Protein 3OBB (pdb70)

Organism: Pseudomonas aeruginosa (strain ATCC 15692 / DSM 22644 / CIP 104116 / JCM 14847 / LMG 12228 / 1C / PRS 101 / PAO1) (NCBI:txid208964)

Radius of gyration: 20.15 Å; Cα contacts (8 Å, |Δi|>4): 521; chains: 1; bounding box: 47×56×37 Å

InterPro domains:
  IPR002204 3-hydroxyisobutyrate dehydrogenase-related, conserved site [PS00895] (6-19)
  IPR006115 6-phosphogluconate dehydrogenase, NADP-binding [PF03446] (3-162)
  IPR008927 6-phosphogluconate dehydrogenase-like, C-terminal domain superfamily [SSF48179] (164-293)
  IPR011548 3-hydroxyisobutyrate dehydrogenase [TIGR01692] (6-292)
  IPR013328 6-phosphogluconate dehydrogenase, domain 2 [G3DSA:1.10.1040.10] (164-298)
  IPR015815 3-hydroxyisobutyrate dehydrogenase-related [PIRSF000103] (1-293)
  IPR029154 3-hydroxyisobutyrate dehydrogenase-like, NAD-binding domain [PF14833] (165-290)
  IPR036291 NAD(P)-binding domain superfamily [SSF51735] (1-162)

Structure (mmCIF, N/CA/C/O backbone):
data_3OBB
#
_entry.id   3OBB
#
_cell.length_a   92.611
_cell.length_b   92.611
_cell.length_c   124.860
_cell.angle_alpha   90.00
_cell.angle_beta   90.00
_cell.angle_gamma   120.00
#
_symmetry.space_group_name_H-M   'P 62 2 2'
#
loop_
_entity.id
_entity.type
_entity.pdbx_description
1 polymer 'Probable 3-hydroxyisobutyrate dehydrogenase'
2 non-polymer 'ACETATE ION'
3 non-polymer 1,2-ETHANEDIOL
4 non-polymer '4-(2-HYDROXYETHYL)-1-PIPERAZINE ETHANESULFONIC ACID'
5 water water
#
loop_
_atom_site.group_PDB
_atom_site.id
_atom_site.type_symbol
_atom_site.label_atom_id
_atom_site.label_alt_id
_atom_site.label_comp_id
_atom_site.label_asym_id
_atom_site.label_entity_id
_atom_site.label_seq_id
_atom_site.pdbx_PDB_ins_code
_atom_site.Cartn_x
_atom_site.Cartn_y
_atom_site.Cartn_z
_atom_site.occupancy
_atom_site.B_iso_or_equiv
_atom_site.auth_seq_id
_atom_site.auth_comp_id
_atom_site.auth_asym_id
_atom_site.auth_atom_id
_atom_site.pdbx_PDB_model_num
ATOM 9 N N . LYS A 1 4 ? -25.346 25.504 48.173 1.00 89.93 2 LYS A N 1
ATOM 10 C CA . LYS A 1 4 ? -24.440 24.456 47.717 1.00 87.55 2 LYS A CA 1
ATOM 11 C C . LYS A 1 4 ? -23.620 23.953 48.923 1.00 83.46 2 LYS A C 1
ATOM 12 O O . LYS A 1 4 ? -23.306 24.730 49.843 1.00 80.33 2 LYS A O 1
ATOM 18 N N . GLN A 1 5 ? -23.332 22.649 48.937 1.00 82.34 3 GLN A N 1
ATOM 19 C CA . GLN A 1 5 ? -22.427 22.067 49.921 1.00 77.89 3 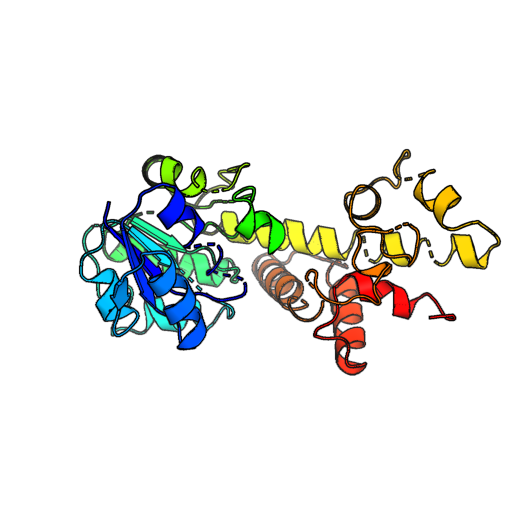GLN A CA 1
ATOM 20 C C . GLN A 1 5 ? -20.953 22.203 49.487 1.00 73.51 3 GLN A C 1
ATOM 21 O O . GLN A 1 5 ? -20.526 21.608 48.488 1.00 74.22 3 GLN A O 1
ATOM 27 N N . ILE A 1 6 ? -20.188 22.984 50.252 1.00 67.65 4 ILE A N 1
ATOM 28 C CA . ILE A 1 6 ? -18.755 23.177 50.009 1.00 62.76 4 ILE A CA 1
ATOM 29 C C . ILE A 1 6 ? -17.914 22.349 50.988 1.00 60.64 4 ILE A C 1
ATOM 30 O O . ILE A 1 6 ? -18.218 22.300 52.176 1.00 60.31 4 ILE A O 1
ATOM 35 N N . ALA A 1 7 ? -16.882 21.675 50.489 1.00 58.26 5 ALA A N 1
ATOM 36 C CA . ALA A 1 7 ? -15.856 21.135 51.365 1.00 55.91 5 ALA A CA 1
ATOM 37 C C . ALA A 1 7 ? -14.647 22.085 51.325 1.00 51.95 5 ALA A C 1
ATOM 38 O O . ALA A 1 7 ? -14.217 22.483 50.243 1.00 51.45 5 ALA A O 1
ATOM 40 N N . PHE A 1 8 ? -14.140 22.489 52.493 1.00 48.51 6 PHE A N 1
ATOM 41 C CA . PHE A 1 8 ? -12.992 23.402 52.570 1.00 45.65 6 PHE A CA 1
ATOM 42 C C . PHE A 1 8 ? -11.856 22.690 53.304 1.00 44.91 6 PHE A C 1
ATOM 43 O O . PHE A 1 8 ? -11.969 22.338 54.487 1.00 44.49 6 PHE A O 1
ATOM 51 N N . ILE A 1 9 ? -10.772 22.451 52.580 1.00 44.09 7 ILE A N 1
ATOM 52 C CA . ILE A 1 9 ? -9.622 21.767 53.143 1.00 44.94 7 ILE A CA 1
ATOM 53 C C . ILE A 1 9 ? -8.501 22.801 53.351 1.00 43.23 7 ILE A C 1
ATOM 54 O O . ILE A 1 9 ? -8.037 23.445 52.403 1.00 41.49 7 ILE A O 1
ATOM 59 N N . GLY A 1 10 ? -8.106 22.983 54.610 1.00 42.49 8 GLY A N 1
ATOM 60 C CA . GLY A 1 10 ? -7.023 23.898 54.940 1.00 39.71 8 GLY A CA 1
ATOM 61 C C . GLY A 1 10 ? -7.593 25.133 55.588 1.00 38.02 8 GLY A C 1
ATOM 62 O O . GLY A 1 10 ? -8.203 25.971 54.915 1.00 37.10 8 GLY A O 1
ATOM 63 N N . LEU A 1 11 ? -7.404 25.233 56.905 1.00 38.01 9 LEU A N 1
ATOM 64 C CA . LEU A 1 11 ? -7.883 26.353 57.694 1.00 35.65 9 LEU A CA 1
ATOM 65 C C . LEU A 1 11 ? -6.728 27.118 58.380 1.00 36.25 9 LEU A C 1
ATOM 66 O O . LEU A 1 11 ? -6.787 27.438 59.568 1.00 35.60 9 LEU A O 1
ATOM 71 N N . GLY A 1 12 ? -5.690 27.437 57.613 1.00 36.03 10 GLY A N 1
ATOM 72 C CA . GLY A 1 12 ? -4.579 28.164 58.167 1.00 36.46 10 GLY A CA 1
ATOM 73 C C . GLY A 1 12 ? -4.884 29.656 58.119 1.00 37.07 10 GLY A C 1
ATOM 74 O O . GLY A 1 12 ? -6.059 30.073 58.132 1.00 36.03 10 GLY A O 1
ATOM 75 N N . HIS A 1 13 ? -3.804 30.432 58.058 1.00 37.25 11 HIS A N 1
ATOM 76 C CA . HIS A 1 13 ? -3.816 31.891 58.073 1.00 39.37 11 HIS A CA 1
ATOM 77 C C . HIS A 1 13 ? -4.813 32.487 57.073 1.00 37.57 11 HIS A C 1
ATOM 78 O O . HIS A 1 13 ? -5.546 33.431 57.386 1.00 36.75 11 HIS A O 1
ATOM 93 N N . GLY A 1 15 ? -6.794 30.197 54.887 1.00 35.02 13 GLY A N 1
ATOM 94 C CA . GLY A 1 15 ? -7.924 29.284 54.784 1.00 35.21 13 GLY A CA 1
ATOM 95 C C . GLY A 1 15 ? -9.067 29.592 55.754 1.00 35.22 13 GLY A C 1
ATOM 96 O O . GLY A 1 15 ? -10.256 29.616 55.373 1.00 35.24 13 GLY A O 1
ATOM 97 N N . ALA A 1 16 ? -8.727 29.815 57.014 1.00 35.45 14 ALA A N 1
ATOM 98 C CA . ALA A 1 16 ? -9.768 30.092 58.013 1.00 36.39 14 ALA A CA 1
ATOM 99 C C . ALA A 1 16 ? -10.674 31.284 57.639 1.00 35.84 14 ALA A C 1
ATOM 100 O O . ALA A 1 16 ? -11.890 31.108 57.545 1.00 36.32 14 ALA A O 1
ATOM 102 N N . PRO A 1 17 ? -10.103 32.480 57.428 1.00 34.47 15 PRO A N 1
ATOM 103 C CA . PRO A 1 17 ? -11.011 33.589 57.106 1.00 35.45 15 PRO A CA 1
ATOM 104 C C . PRO A 1 17 ? -11.707 33.454 55.747 1.00 36.11 15 PRO A C 1
ATOM 105 O O . PRO A 1 17 ? -12.832 33.925 55.603 1.00 37.46 15 PRO A O 1
ATOM 117 N N . ALA A 1 19 ? -12.767 30.569 54.447 1.00 38.35 17 ALA A N 1
ATOM 118 C CA . ALA A 1 19 ? -13.869 29.634 54.680 1.00 39.24 17 ALA A CA 1
ATOM 119 C C . ALA A 1 19 ? -14.955 30.292 55.530 1.00 39.42 17 ALA A C 1
ATOM 120 O O . ALA A 1 19 ? -16.143 30.075 55.308 1.00 40.03 17 ALA A O 1
ATOM 122 N N . THR A 1 20 ? -14.537 31.138 56.473 1.00 38.39 18 THR A N 1
ATOM 123 C CA . THR A 1 20 ? -15.486 31.895 57.287 1.00 38.96 18 THR A CA 1
ATOM 124 C C . THR A 1 20 ? -16.301 32.834 56.429 1.00 40.51 18 THR A C 1
ATOM 125 O O . THR A 1 20 ? -17.504 32.954 56.640 1.00 41.42 18 THR A O 1
ATOM 129 N N . ASN A 1 21 ? -15.652 33.490 55.459 1.00 40.75 19 ASN A N 1
ATOM 130 C CA . ASN A 1 21 ? -16.390 34.337 54.526 1.00 42.81 19 ASN A CA 1
ATOM 131 C C . ASN A 1 21 ? -17.442 33.632 53.683 1.00 44.22 19 ASN A C 1
ATOM 132 O O . ASN A 1 21 ? -18.524 34.197 53.443 1.00 45.81 19 ASN A O 1
ATOM 137 N N . LEU A 1 22 ? -17.132 32.409 53.254 1.00 43.94 20 LEU A N 1
ATOM 138 C CA . LEU A 1 22 ? -18.135 31.553 52.596 1.00 45.47 20 LEU A CA 1
ATOM 139 C C . LEU A 1 22 ? -19.355 31.309 53.484 1.00 47.31 20 LEU A C 1
ATOM 140 O O . LEU A 1 22 ? -20.479 31.463 53.031 1.00 48.91 20 LEU A O 1
ATOM 145 N N . LEU A 1 23 ? -19.124 30.957 54.749 1.00 47.36 21 LEU A N 1
ATOM 146 C CA . LEU A 1 23 ? -20.192 30.859 55.757 1.00 48.78 21 LEU A CA 1
ATOM 147 C C . LEU A 1 23 ? -21.032 32.140 55.874 1.00 50.57 21 LEU A C 1
ATOM 148 O O . LEU A 1 23 ? -22.253 32.075 55.970 1.00 52.31 21 LEU A O 1
ATOM 153 N N . LYS A 1 24 ? -20.381 33.302 55.902 1.00 48.89 22 LYS A N 1
ATOM 154 C CA . LYS A 1 24 ? -21.109 34.552 56.066 1.00 50.94 22 LYS A CA 1
ATOM 155 C C . LYS A 1 24 ? -21.974 34.814 54.832 1.00 52.27 22 LYS A C 1
ATOM 156 O O . LYS A 1 24 ? -23.059 35.385 54.941 1.00 53.61 22 LYS A O 1
ATOM 162 N N . ALA A 1 25 ? -21.467 34.404 53.664 1.00 51.46 23 ALA A N 1
ATOM 163 C CA . ALA A 1 25 ? -22.210 34.411 52.394 1.00 53.17 23 ALA A CA 1
ATOM 164 C C . ALA A 1 25 ? -23.388 33.406 52.345 1.00 56.10 23 ALA A C 1
ATOM 165 O O . ALA A 1 25 ? -24.198 33.463 51.442 1.00 59.07 23 ALA A O 1
ATOM 167 N N . GLY A 1 26 ? -23.464 32.478 53.292 1.00 55.33 24 GLY A N 1
ATOM 168 C CA . GLY A 1 26 ? -24.608 31.584 53.381 1.00 58.34 24 GLY A CA 1
ATOM 169 C C . GLY A 1 26 ? -24.387 30.174 52.854 1.00 58.76 24 GLY A C 1
ATOM 170 O O . GLY A 1 26 ? -25.324 29.397 52.768 1.00 60.66 24 GLY A O 1
ATOM 171 N N . TYR A 1 27 ? -23.159 29.836 52.476 1.00 56.29 25 TYR A N 1
ATOM 172 C CA . TYR A 1 27 ? -22.877 28.455 52.089 1.00 56.90 25 TYR A CA 1
ATOM 173 C C . TYR A 1 27 ? -22.815 27.530 53.299 1.00 56.89 25 TYR A C 1
ATOM 174 O O . TYR A 1 27 ? -22.565 27.981 54.426 1.00 55.32 25 TYR A O 1
ATOM 183 N N . LEU A 1 28 ? -23.066 26.242 53.054 1.00 58.44 26 LEU A N 1
ATOM 184 C CA . LEU A 1 28 ? -22.853 25.187 54.046 1.00 58.09 26 LEU A CA 1
ATOM 185 C C . LEU A 1 28 ? -21.459 24.615 53.829 1.00 56.19 26 LEU A C 1
ATOM 186 O O . LEU A 1 28 ? -21.108 24.217 52.703 1.00 56.39 26 LEU A O 1
ATOM 191 N N . LEU A 1 29 ? -20.659 24.567 54.890 1.00 53.03 27 LEU A N 1
ATOM 192 C CA . LEU A 1 29 ? -19.308 24.051 54.736 1.00 51.08 27 LEU A CA 1
ATOM 193 C C . LEU A 1 29 ? -19.083 22.857 55.633 1.00 52.08 27 LEU A C 1
ATOM 194 O O . LEU A 1 29 ? -19.468 22.880 56.793 1.00 51.34 27 LEU A O 1
ATOM 199 N N . ASN A 1 30 ? -18.456 21.821 55.078 1.00 53.10 28 ASN A N 1
ATOM 200 C CA . ASN A 1 30 ? -17.746 20.821 55.872 1.00 53.90 28 ASN A CA 1
ATOM 201 C C . ASN A 1 30 ? -16.287 21.181 55.795 1.00 50.83 28 ASN A C 1
ATOM 202 O O . ASN A 1 30 ? -15.767 21.388 54.705 1.00 50.32 28 ASN A O 1
ATOM 207 N N . VAL A 1 31 ? -15.617 21.251 56.940 1.00 49.70 29 VAL A N 1
ATOM 208 C CA . VAL A 1 31 ? -14.227 21.718 56.972 1.00 46.45 29 VAL A CA 1
ATOM 209 C C . VAL A 1 31 ? -13.270 20.652 57.520 1.00 47.36 29 VAL A C 1
ATOM 210 O O . VAL A 1 31 ? -13.660 19.788 58.314 1.00 49.52 29 VAL A O 1
ATOM 214 N N . PHE A 1 32 ? -12.024 20.696 57.061 1.00 46.10 30 PHE A N 1
ATOM 215 C CA . PHE A 1 32 ? -10.982 19.886 57.655 1.00 46.55 30 PHE A CA 1
ATOM 216 C C . PHE A 1 32 ? -9.674 20.628 57.610 1.00 44.40 30 PHE A C 1
ATOM 217 O O . PHE A 1 32 ? -9.335 21.295 56.618 1.00 43.54 30 PHE A O 1
ATOM 225 N N . ASP A 1 33 ? -8.957 20.503 58.717 1.00 43.96 31 ASP A N 1
ATOM 226 C CA . ASP A 1 33 ? -7.596 20.963 58.863 1.00 42.10 31 ASP A CA 1
ATOM 227 C C . ASP A 1 33 ? -6.890 20.050 59.866 1.00 44.12 31 ASP A C 1
ATOM 228 O O . ASP A 1 33 ? -7.540 19.376 60.671 1.00 44.69 31 ASP A O 1
ATOM 233 N N . LEU A 1 34 ? -5.563 20.046 59.820 1.00 44.57 32 LEU A N 1
ATOM 234 C CA . LEU A 1 34 ? -4.741 19.254 60.745 1.00 47.93 32 LEU A CA 1
ATOM 235 C C . LEU A 1 34 ? -4.718 19.765 62.199 1.00 47.00 32 LEU A C 1
ATOM 236 O O . LEU A 1 34 ? -4.333 19.037 63.105 1.00 48.33 32 LEU A O 1
ATOM 241 N N . VAL A 1 35 ? -5.052 21.040 62.396 1.00 44.37 33 VAL A N 1
ATOM 242 C CA . VAL A 1 35 ? -5.040 21.653 63.733 1.00 43.55 33 VAL A CA 1
ATOM 243 C C . VAL A 1 35 ? -6.481 21.737 64.242 1.00 42.92 33 VAL A C 1
ATOM 244 O O . VAL A 1 35 ? -7.329 22.356 63.613 1.00 41.51 33 VAL A O 1
ATOM 248 N N . GLN A 1 36 ? -6.753 21.117 65.372 1.00 44.92 34 GLN A N 1
ATOM 249 C CA . GLN A 1 36 ? -8.130 21.009 65.887 1.00 46.34 34 GLN A CA 1
ATOM 250 C C . GLN A 1 36 ? -8.762 22.373 66.191 1.00 45.15 34 GLN A C 1
ATOM 251 O O . GLN A 1 36 ? -9.953 22.577 65.934 1.00 45.43 34 GLN A O 1
ATOM 257 N N . SER A 1 37 ? -7.957 23.286 66.739 1.00 43.82 35 SER A N 1
ATOM 258 C CA . SER A 1 37 ? -8.417 24.613 67.105 1.00 41.88 35 SER A CA 1
ATOM 259 C C . SER A 1 37 ? -8.820 25.414 65.845 1.00 40.99 35 SER A C 1
ATOM 260 O O . SER A 1 37 ? -9.822 26.142 65.873 1.00 39.83 35 SER A O 1
ATOM 263 N N . ALA A 1 38 ? -8.059 25.265 64.744 1.00 40.01 36 ALA A N 1
ATOM 264 C CA . ALA A 1 38 ? -8.465 25.866 63.455 1.00 38.40 36 ALA A CA 1
ATOM 265 C C . ALA A 1 38 ? -9.849 25.359 63.005 1.00 38.94 36 ALA A C 1
ATOM 266 O O . ALA A 1 38 ? -10.705 26.143 62.564 1.00 37.76 36 ALA A O 1
ATOM 268 N N . VAL A 1 39 ? -10.074 24.051 63.147 1.00 40.16 37 VAL A N 1
ATOM 269 C CA . VAL A 1 39 ? -11.365 23.457 62.855 1.00 40.74 37 VAL A CA 1
ATOM 270 C C . VAL A 1 39 ? -12.441 24.032 63.801 1.00 41.61 37 VAL A C 1
ATOM 271 O O . VAL A 1 39 ? -13.526 24.417 63.351 1.00 42.18 37 VAL A O 1
ATOM 275 N N . ASP A 1 40 ? -12.153 24.080 65.104 1.00 42.24 38 ASP A N 1
ATOM 276 C CA . ASP A 1 40 ? -13.144 24.543 66.097 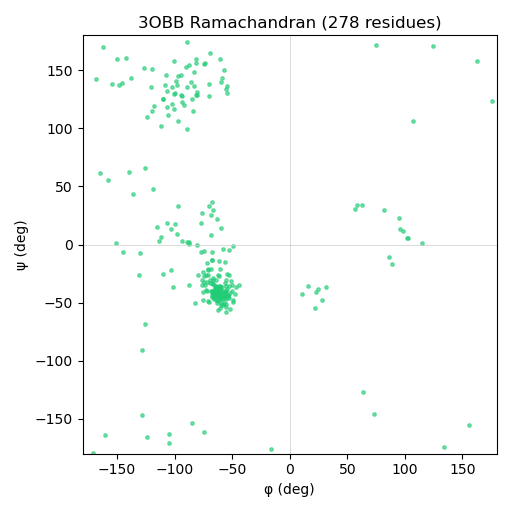1.00 42.93 38 ASP A CA 1
ATOM 277 C C . ASP A 1 40 ? -13.591 25.973 65.850 1.00 41.29 38 ASP A C 1
ATOM 278 O O . ASP A 1 40 ? -14.752 26.307 66.048 1.00 42.48 38 ASP A O 1
ATOM 283 N N . GLY A 1 41 ? -12.662 26.800 65.416 1.00 40.72 39 GLY A N 1
ATOM 284 C CA . GLY A 1 41 ? -12.953 28.187 65.012 1.00 40.84 39 GLY A CA 1
ATOM 285 C C . GLY A 1 41 ? -14.033 28.255 63.938 1.00 41.11 39 GLY A C 1
ATOM 286 O O . GLY A 1 41 ? -14.955 29.051 64.013 1.00 41.78 39 GLY A O 1
ATOM 287 N N . LEU A 1 42 ? -13.918 27.389 62.943 1.00 41.23 40 LEU A N 1
ATOM 288 C CA . LEU A 1 42 ? -14.887 27.333 61.866 1.00 40.83 40 LEU A CA 1
ATOM 289 C C . LEU A 1 42 ? -16.178 26.722 62.337 1.00 40.91 40 LEU A C 1
ATOM 290 O O . LEU A 1 42 ? -17.222 27.184 61.944 1.00 41.85 40 LEU A O 1
ATOM 295 N N . VAL A 1 43 ? -16.106 25.697 63.179 1.00 41.45 41 VAL A N 1
ATOM 296 C CA . VAL A 1 43 ? -17.311 25.080 63.750 1.00 42.62 41 VAL A CA 1
ATOM 297 C C . VAL A 1 43 ? -18.101 26.097 64.585 1.00 42.24 41 VAL A C 1
ATOM 298 O O . VAL A 1 43 ? -19.314 26.183 64.460 1.00 44.09 41 VAL A O 1
ATOM 302 N N . ALA A 1 44 ? -17.420 26.889 65.412 1.00 40.38 42 ALA A N 1
ATOM 303 C CA . ALA A 1 44 ? -18.098 27.959 66.164 1.00 40.01 42 ALA A CA 1
ATOM 304 C C . ALA A 1 44 ? -18.866 28.937 65.256 1.00 39.72 42 ALA A C 1
ATOM 305 O O . ALA A 1 44 ? -19.901 29.459 65.634 1.00 41.15 42 ALA A O 1
ATOM 307 N N . ALA A 1 45 ? -18.367 29.173 64.053 1.00 39.85 43 ALA A N 1
ATOM 308 C CA . ALA A 1 45 ? -19.006 30.116 63.120 1.00 40.46 43 ALA A CA 1
ATOM 309 C C . ALA A 1 45 ? -20.100 29.481 62.221 1.00 43.14 43 ALA A C 1
ATOM 310 O O . ALA A 1 45 ? -20.691 30.147 61.349 1.00 43.68 43 ALA A O 1
ATOM 312 N N . GLY A 1 46 ? -20.354 28.192 62.423 1.00 45.28 44 GLY A N 1
ATOM 313 C CA . GLY A 1 46 ? -21.438 27.515 61.716 1.00 48.47 44 GLY A CA 1
ATOM 314 C C . GLY A 1 46 ? -21.043 26.414 60.748 1.00 49.40 44 GLY A C 1
ATOM 315 O O . GLY A 1 46 ? -21.917 25.832 60.089 1.00 51.61 44 GLY A O 1
ATOM 316 N N . ALA A 1 47 ? -19.743 26.133 60.642 1.00 47.92 45 ALA A N 1
ATOM 317 C CA . ALA A 1 47 ? -19.286 25.003 59.824 1.00 49.33 45 ALA A CA 1
ATOM 318 C C . ALA A 1 47 ? -19.586 23.664 60.524 1.00 51.43 45 ALA A C 1
ATOM 319 O O . ALA A 1 47 ? -19.775 23.624 61.746 1.00 51.66 45 ALA A O 1
ATOM 321 N N . SER A 1 48 ? -19.687 22.592 59.742 1.00 53.53 46 SER A N 1
ATOM 322 C CA . SER A 1 48 ? -19.619 21.240 60.291 1.00 56.03 46 SER A CA 1
ATOM 323 C C . SER A 1 48 ? -18.189 20.739 60.121 1.00 54.58 46 SER A C 1
ATOM 324 O O . SER A 1 48 ? -17.513 21.084 59.134 1.00 54.18 46 SER A O 1
ATOM 327 N N . ALA A 1 49 ? -17.721 19.959 61.091 1.00 54.58 47 ALA A N 1
ATOM 328 C CA . ALA A 1 49 ? -16.379 19.413 61.057 1.00 53.63 47 ALA A CA 1
ATOM 329 C C . ALA A 1 49 ? -16.414 18.086 60.336 1.00 56.56 47 ALA A C 1
ATOM 330 O O . ALA A 1 49 ? -17.286 17.257 60.554 1.00 58.17 47 ALA A O 1
ATOM 332 N N . ALA A 1 50 ? -15.456 17.889 59.454 1.00 56.51 48 ALA A N 1
ATOM 333 C CA . ALA A 1 50 ? -15.347 16.604 58.782 1.00 59.78 48 ALA A CA 1
ATOM 334 C C . ALA A 1 50 ? -14.248 15.809 59.472 1.00 60.63 48 ALA A C 1
ATOM 335 O O . ALA A 1 50 ? -13.375 16.384 60.121 1.00 59.44 48 ALA A O 1
ATOM 337 N N . ARG A 1 51 ? -14.301 14.498 59.322 1.00 64.16 49 ARG A N 1
ATOM 338 C CA . ARG A 1 51 ? -13.315 13.562 59.849 1.00 66.10 49 ARG A CA 1
ATOM 339 C C . ARG A 1 51 ? -11.946 13.691 59.195 1.00 64.70 49 ARG A C 1
ATOM 340 O O . ARG A 1 51 ? -10.921 13.363 59.805 1.00 65.56 49 ARG A O 1
ATOM 348 N N . SER A 1 52 ? -11.947 14.095 57.929 1.00 62.83 50 SER A N 1
ATOM 349 C CA . SER A 1 52 ? -10.731 14.193 57.143 1.00 61.54 50 SER A CA 1
ATOM 350 C C . SER A 1 52 ? -11.035 14.881 55.823 1.00 59.92 50 SER A C 1
ATOM 351 O O . SER A 1 52 ? -12.182 15.261 55.557 1.00 59.07 50 SER A O 1
ATOM 354 N N . ALA A 1 53 ? -9.998 15.029 55.002 1.00 59.38 51 ALA A N 1
ATOM 355 C CA . ALA A 1 53 ? -10.141 15.576 53.658 1.00 59.13 51 ALA A CA 1
ATOM 356 C C . ALA A 1 53 ? -11.091 14.720 52.823 1.00 63.07 51 ALA A C 1
ATOM 357 O O . ALA A 1 53 ? -12.043 15.242 52.229 1.00 62.86 51 ALA A O 1
ATOM 359 N N . ARG A 1 54 ? -10.837 13.409 52.780 1.00 67.25 52 ARG A N 1
ATOM 360 C CA . ARG A 1 54 ? -11.713 12.512 52.044 1.00 71.78 52 ARG A CA 1
ATOM 361 C C . ARG A 1 54 ? -13.165 12.593 52.533 1.00 72.39 52 ARG A C 1
ATOM 362 O O . ARG A 1 54 ? -14.079 12.787 51.709 1.00 73.39 52 ARG A O 1
ATOM 370 N N . ASP A 1 55 ? -13.378 12.490 53.866 1.00 72.54 53 ASP A N 1
ATOM 371 C CA . ASP A 1 55 ? -14.737 12.557 54.427 1.00 73.17 53 ASP A CA 1
ATOM 372 C C . ASP A 1 55 ? -15.504 13.816 54.022 1.00 70.32 53 ASP A C 1
ATOM 373 O O . ASP A 1 55 ? -16.727 13.743 53.756 1.00 71.11 53 ASP A O 1
ATOM 378 N N . ALA A 1 56 ? -14.769 14.943 53.964 1.00 66.23 54 ALA A N 1
ATOM 379 C CA . ALA A 1 56 ? -15.316 16.284 53.718 1.00 63.67 54 ALA A CA 1
ATOM 380 C C . ALA A 1 56 ? -15.986 16.399 52.354 1.00 65.29 54 ALA A C 1
ATOM 381 O O . ALA A 1 56 ? -17.190 16.769 52.254 1.00 65.33 54 ALA A O 1
ATOM 383 N N . VAL A 1 57 ? -15.185 16.066 51.311 1.00 66.52 55 VAL A N 1
ATOM 384 C CA . VAL A 1 57 ? -15.649 16.079 49.919 1.00 69.23 55 VAL A CA 1
ATOM 385 C C . VAL A 1 57 ? -16.807 15.099 49.664 1.00 74.39 55 VAL A C 1
ATOM 386 O O . VAL A 1 57 ? -17.479 15.194 48.644 1.00 76.26 55 VAL A O 1
ATOM 390 N N . GLN A 1 58 ? -17.058 14.179 50.596 1.00 77.51 56 GLN A N 1
ATOM 391 C CA . GLN A 1 58 ? -18.086 13.155 50.389 1.00 83.14 56 GLN A CA 1
ATOM 392 C C . GLN A 1 58 ? -19.554 13.604 50.537 1.00 84.21 56 GLN A C 1
ATOM 393 O O . GLN A 1 58 ? -20.409 12.795 50.864 1.00 88.69 56 GLN A O 1
ATOM 399 N N . GLY A 1 59 ? -19.852 14.873 50.289 1.00 81.37 57 GLY A N 1
ATOM 400 C CA . GLY A 1 59 ? -21.235 15.295 50.023 1.00 83.08 57 GLY A CA 1
ATOM 401 C C . GLY A 1 59 ? -21.310 16.519 49.120 1.00 80.99 57 GLY A C 1
ATOM 402 O O . GLY A 1 59 ? -22.406 16.978 48.770 1.00 82.89 57 GLY A O 1
ATOM 403 N N . ALA A 1 60 ? -20.132 16.993 48.703 1.00 76.81 58 ALA A N 1
ATOM 404 C CA . ALA A 1 60 ? -19.911 18.354 48.200 1.00 73.45 58 ALA A CA 1
ATOM 405 C C . ALA A 1 60 ? -20.167 18.636 46.718 1.00 74.09 58 ALA A C 1
ATOM 406 O O . ALA A 1 60 ? -19.817 17.840 45.849 1.00 76.05 58 ALA A O 1
ATOM 408 N N . ASP A 1 61 ? -20.758 19.810 46.471 1.00 72.71 59 ASP A N 1
ATOM 409 C CA . ASP A 1 61 ? -20.869 20.407 45.141 1.00 72.75 59 ASP A CA 1
ATOM 410 C C . ASP A 1 61 ? -19.551 21.014 44.670 1.00 68.89 59 ASP A C 1
ATOM 411 O O . ASP A 1 61 ? -19.281 21.061 43.467 1.00 69.68 59 ASP A O 1
ATOM 416 N N . VAL A 1 62 ? -18.751 21.493 45.623 1.00 64.59 60 VAL A N 1
ATOM 417 C CA . VAL A 1 62 ? -17.437 22.123 45.352 1.00 60.46 60 VAL A CA 1
ATOM 418 C C . VAL A 1 62 ? -16.423 21.899 46.479 1.00 57.34 60 VAL A C 1
ATOM 419 O O . VAL A 1 62 ? -16.761 21.933 47.661 1.00 56.38 60 VAL A O 1
ATOM 423 N N . VAL A 1 63 ? -15.198 21.587 46.081 1.00 55.92 61 VAL A N 1
ATOM 424 C CA . VAL A 1 63 ? -14.080 21.429 46.996 1.00 53.75 61 VAL A CA 1
ATOM 425 C C . VAL A 1 63 ? -13.118 22.598 46.784 1.00 51.14 61 VAL A C 1
ATOM 426 O O . VAL A 1 63 ? -12.684 22.847 45.655 1.00 50.92 61 VAL A O 1
ATOM 430 N N . ILE A 1 64 ? -12.815 23.317 47.870 1.00 48.80 62 ILE A N 1
ATOM 431 C CA . ILE A 1 64 ? -11.844 24.402 47.862 1.00 46.64 62 ILE A CA 1
ATOM 432 C C . ILE A 1 64 ? -10.707 24.024 48.808 1.00 46.15 62 ILE A C 1
ATOM 433 O O . ILE A 1 64 ? -10.960 23.808 49.995 1.00 47.33 62 ILE A O 1
ATOM 438 N N . SER A 1 65 ? -9.478 23.909 48.301 1.00 44.85 63 SER A N 1
ATOM 439 C CA . SER A 1 65 ? -8.346 23.719 49.189 1.00 44.18 63 SER A CA 1
ATOM 440 C C . SER A 1 65 ? -7.521 25.009 49.339 1.00 43.14 63 SER A C 1
ATOM 441 O O . SER A 1 65 ? -7.558 25.899 48.470 1.00 42.06 63 SER A O 1
ATOM 452 N N . LEU A 1 67 ? -3.791 25.192 51.294 1.00 47.36 65 LEU A N 1
ATOM 453 C CA . LEU A 1 67 ? -2.788 24.565 52.164 1.00 50.44 65 LEU A CA 1
ATOM 454 C C . LEU A 1 67 ? -1.409 25.248 52.052 1.00 51.33 65 LEU A C 1
ATOM 455 O O . LEU A 1 67 ? -1.112 25.903 51.035 1.00 50.78 65 LEU A O 1
ATOM 460 N N . PRO A 1 68 ? -0.555 25.089 53.081 1.00 53.82 66 PRO A N 1
ATOM 461 C CA . PRO A 1 68 ? 0.734 25.786 53.061 1.00 55.17 66 PRO A CA 1
ATOM 462 C C . PRO A 1 68 ? 1.838 25.230 52.110 1.00 58.02 66 PRO A C 1
ATOM 463 O O . PRO A 1 68 ? 2.625 26.040 51.585 1.00 58.06 66 PRO A O 1
ATOM 467 N N . ALA A 1 69 ? 1.894 23.910 51.866 1.00 60.68 67 ALA A N 1
ATOM 468 C CA . ALA A 1 69 ? 2.997 23.354 51.057 1.00 63.55 67 ALA A CA 1
ATOM 469 C C . ALA A 1 69 ? 2.661 22.850 49.633 1.00 64.63 67 ALA A C 1
ATOM 470 O O . ALA A 1 69 ? 1.653 22.171 49.406 1.00 64.84 67 ALA A O 1
ATOM 472 N N . SER A 1 70 ? 3.547 23.189 48.691 1.00 65.91 68 SER A N 1
ATOM 473 C CA . SER A 1 70 ? 3.477 22.784 47.258 1.00 66.84 68 SER A CA 1
ATOM 474 C C . SER A 1 70 ? 3.455 21.234 47.039 1.00 70.01 68 SER A C 1
ATOM 475 O O . SER A 1 70 ? 2.703 20.722 46.188 1.00 70.40 68 SER A O 1
ATOM 478 N N . GLN A 1 71 ? 4.256 20.497 47.808 1.00 72.18 69 GLN A N 1
ATOM 479 C CA . GLN A 1 71 ? 4.239 19.029 47.697 1.00 75.85 69 GLN A CA 1
ATOM 480 C C . GLN A 1 71 ? 3.473 18.348 48.853 1.00 76.03 69 GLN A C 1
ATOM 481 O O . GLN A 1 71 ? 3.557 17.140 49.048 1.00 79.48 69 GLN A O 1
ATOM 487 N N . HIS A 1 72 ? 2.719 19.147 49.604 1.00 73.00 70 HIS A N 1
ATOM 488 C CA . HIS A 1 72 ? 1.608 18.649 50.414 1.00 72.39 70 HIS A CA 1
ATOM 489 C C . HIS A 1 72 ? 0.384 18.508 49.515 1.00 70.39 70 HIS A C 1
ATOM 490 O O . HIS A 1 72 ? -0.273 17.478 49.505 1.00 72.38 70 HIS A O 1
ATOM 497 N N . VAL A 1 73 ? 0.090 19.578 48.780 1.00 65.84 71 VAL A N 1
ATOM 498 C CA . VAL A 1 73 ? -1.105 19.707 47.945 1.00 63.62 71 VAL A CA 1
ATOM 499 C C . VAL A 1 73 ? -1.231 18.597 46.876 1.00 65.54 71 VAL A C 1
ATOM 500 O O . VAL A 1 73 ? -2.308 18.024 46.670 1.00 66.01 71 VAL A O 1
ATOM 504 N N . GLU A 1 74 ? -0.114 18.313 46.213 1.00 65.44 72 GLU A N 1
ATOM 505 C CA . GLU A 1 74 ? -0.083 17.434 45.066 1.00 67.11 72 GLU A CA 1
ATOM 506 C C . GLU A 1 74 ? -0.202 16.006 45.558 1.00 70.45 72 GLU A C 1
ATOM 507 O O . GLU A 1 74 ? -1.031 15.255 45.072 1.00 72.41 72 GLU A O 1
ATOM 513 N N . GLY A 1 75 ? 0.595 15.666 46.568 1.00 71.05 73 GLY A N 1
ATOM 514 C CA . GLY A 1 75 ? 0.482 14.392 47.276 1.00 74.16 73 GLY A CA 1
ATOM 515 C C . GLY A 1 75 ? -0.896 14.097 47.857 1.00 73.99 73 GLY A C 1
ATOM 516 O O . GLY A 1 75 ? -1.286 12.938 47.947 1.00 77.43 73 GLY A O 1
ATOM 517 N N . LEU A 1 76 ? -1.633 15.140 48.245 1.00 70.07 74 LEU A N 1
ATOM 518 C CA . LEU A 1 76 ? -2.998 14.985 48.746 1.00 69.65 74 LEU A CA 1
ATOM 519 C C . LEU A 1 76 ? -3.967 14.588 47.641 1.00 70.98 74 LEU A C 1
ATOM 520 O O . LEU A 1 76 ? -4.733 13.643 47.806 1.00 74.24 74 LEU A O 1
ATOM 525 N N . TYR A 1 77 ? -3.930 15.312 46.524 1.00 68.52 75 TYR A N 1
ATOM 526 C CA . TYR A 1 77 ? -4.882 15.124 45.428 1.00 69.30 75 TYR A CA 1
ATOM 527 C C . TYR A 1 77 ? -4.586 13.952 44.498 1.00 73.52 75 TYR A C 1
ATOM 528 O O . TYR A 1 77 ? -5.499 13.440 43.874 1.00 75.58 75 TYR A O 1
ATOM 537 N N . LEU A 1 78 ? -3.316 13.560 44.399 1.00 75.59 76 LEU A N 1
ATOM 538 C CA . LEU A 1 78 ? -2.828 12.720 43.304 1.00 80.30 76 LEU A CA 1
ATOM 539 C C . LEU A 1 78 ? -2.445 11.278 43.659 1.00 86.08 76 LEU A C 1
ATOM 540 O O . LEU A 1 78 ? -2.490 10.389 42.795 1.00 89.79 76 LEU A O 1
ATOM 545 N N . ASP A 1 79 ? -2.086 11.047 44.918 1.00 87.42 77 ASP A N 1
ATOM 546 C CA . ASP A 1 79 ? -1.352 9.836 45.314 1.00 92.86 77 ASP A CA 1
ATOM 547 C C . ASP A 1 79 ? -1.957 8.455 45.033 1.00 98.93 77 ASP A C 1
ATOM 548 O O . ASP A 1 79 ? -1.286 7.452 45.303 1.00 103.12 77 ASP A O 1
ATOM 553 N N . ASP A 1 80 ? -3.186 8.389 44.502 1.00 100.37 78 ASP A N 1
ATOM 554 C CA . ASP A 1 80 ? -3.804 7.109 44.027 1.00 106.83 78 ASP A CA 1
ATOM 555 C C . ASP A 1 80 ? -4.711 6.418 45.061 1.00 109.30 78 ASP A C 1
ATOM 556 O O . ASP A 1 80 ? -4.946 5.213 44.993 1.00 114.68 78 ASP A O 1
ATOM 561 N N . ASP A 1 81 ? -5.216 7.215 46.001 1.00 106.00 79 ASP A N 1
ATOM 562 C CA . ASP A 1 81 ? -5.985 6.773 47.160 1.00 107.41 79 ASP A CA 1
ATOM 563 C C . ASP A 1 81 ? -6.665 8.034 47.734 1.00 102.39 79 ASP A C 1
ATOM 564 O O . ASP A 1 81 ? -6.416 8.452 48.877 1.00 100.38 79 ASP A O 1
ATOM 569 N N . GLY A 1 82 ? -7.523 8.644 46.913 1.00 100.87 80 GLY A N 1
ATOM 570 C CA . GLY A 1 82 ? -8.007 10.003 47.143 1.00 94.79 80 GLY A CA 1
ATOM 571 C C . GLY A 1 82 ? -6.839 10.880 46.770 1.00 90.85 80 GLY A C 1
ATOM 572 O O . GLY A 1 82 ? -5.756 10.352 46.524 1.00 92.21 80 GLY A O 1
ATOM 573 N N . LEU A 1 83 ? -7.015 12.203 46.717 1.00 86.00 81 LEU A N 1
ATOM 574 C CA . LEU A 1 83 ? -8.275 12.901 46.972 1.00 83.99 81 LEU A CA 1
ATOM 575 C C . LEU A 1 83 ? -9.096 13.008 45.694 1.00 84.93 81 LEU A C 1
ATOM 576 O O . LEU A 1 83 ? -10.325 12.966 45.738 1.00 86.10 81 LEU A O 1
ATOM 581 N N . LEU A 1 84 ? -8.418 13.174 44.559 1.00 84.53 82 LEU A N 1
ATOM 582 C CA . LEU A 1 84 ? -9.104 13.183 43.270 1.00 86.19 82 LEU A CA 1
ATOM 583 C C . LEU A 1 84 ? -9.832 11.863 42.999 1.00 91.72 82 LEU A C 1
ATOM 584 O O . LEU A 1 84 ? -10.897 11.880 42.412 1.00 92.98 82 LEU A O 1
ATOM 589 N N . ALA A 1 85 ? -9.275 10.731 43.430 1.00 95.35 83 ALA A N 1
ATOM 590 C CA . ALA A 1 85 ? -9.996 9.450 43.307 1.00 102.00 83 ALA A CA 1
ATOM 591 C C . ALA A 1 85 ? -11.436 9.533 43.862 1.00 103.39 83 ALA A C 1
ATOM 592 O O . ALA A 1 85 ? -12.338 8.911 43.306 1.00 107.31 83 ALA A O 1
ATOM 594 N N . HIS A 1 86 ? -11.636 10.317 44.935 1.00 100.87 84 HIS A N 1
ATOM 595 C CA . HIS A 1 86 ? -12.981 10.662 45.448 1.00 101.70 84 HIS A CA 1
ATOM 596 C C . HIS A 1 86 ? -13.473 12.006 44.873 1.00 98.68 84 HIS A C 1
ATOM 597 O O . HIS A 1 86 ? -12.759 13.012 44.896 1.00 94.98 84 HIS A O 1
ATOM 604 N N . ILE A 1 87 ? -14.690 11.993 44.330 1.00 101.91 85 ILE A N 1
ATOM 605 C CA . ILE A 1 87 ? -15.099 12.921 43.257 1.00 101.66 85 ILE A CA 1
ATOM 606 C C . ILE A 1 87 ? -16.600 13.080 43.105 1.00 103.98 85 ILE A C 1
ATOM 607 O O . ILE A 1 87 ? -17.354 12.717 43.998 1.00 106.04 85 ILE A O 1
ATOM 612 N N . ALA A 1 88 ? -17.034 13.622 41.969 1.00 104.59 86 ALA A N 1
ATOM 613 C CA . ALA A 1 88 ? -18.429 13.460 41.554 1.00 108.92 86 ALA A CA 1
ATOM 614 C C . ALA A 1 88 ? -18.547 12.937 40.117 1.00 112.97 86 ALA A C 1
ATOM 615 O O . ALA A 1 88 ? -18.575 11.713 39.923 1.00 118.20 86 ALA A O 1
ATOM 617 N N . PRO A 1 89 ? -18.622 13.824 39.100 1.00 111.65 87 PRO A N 1
ATOM 618 C CA . PRO A 1 89 ? -18.732 15.274 39.040 1.00 107.35 87 PRO A CA 1
ATOM 619 C C . PRO A 1 89 ? -20.184 15.741 38.913 1.00 109.21 87 PRO A C 1
ATOM 620 O O . PRO A 1 89 ? -20.427 16.933 38.701 1.00 106.64 87 PRO A O 1
ATOM 624 N N . THR A 1 91 ? -18.647 17.677 40.547 1.00 78.41 89 THR A N 1
ATOM 625 C CA . THR A 1 91 ? -18.152 18.644 41.521 1.00 74.95 89 THR A CA 1
ATOM 626 C C . THR A 1 91 ? -17.027 19.530 40.972 1.00 70.69 89 THR A C 1
ATOM 627 O O . THR A 1 91 ? -16.137 19.067 40.249 1.00 71.45 89 THR A O 1
ATOM 631 N N . LEU A 1 92 ? -17.127 20.812 41.310 1.00 67.22 90 LEU A N 1
ATOM 632 C CA . LEU A 1 92 ? -16.145 21.871 41.006 1.00 62.77 90 LEU A CA 1
ATOM 633 C C . LEU A 1 92 ? -14.999 21.860 42.012 1.00 60.13 90 LEU A C 1
ATOM 634 O O . LEU A 1 92 ? -15.246 21.887 43.220 1.00 58.89 90 LEU A O 1
ATOM 639 N N . VAL A 1 93 ? -13.755 21.844 41.532 1.00 58.52 91 VAL A N 1
ATOM 640 C CA . VAL A 1 93 ? -12.605 21.937 42.429 1.00 56.08 91 VAL A CA 1
ATOM 641 C C . VAL A 1 93 ? -11.902 23.285 42.257 1.00 52.64 91 VAL A C 1
ATOM 642 O O . VAL A 1 93 ? -11.555 23.662 41.147 1.00 51.69 91 VAL A O 1
ATOM 646 N N . LEU A 1 94 ? -11.738 24.011 43.368 1.00 51.17 92 LEU A N 1
ATOM 647 C CA . LEU A 1 94 ? -10.968 25.263 43.415 1.00 48.73 92 LEU A CA 1
ATOM 648 C C . LEU A 1 94 ? -9.702 25.061 44.251 1.00 46.97 92 LEU A C 1
ATOM 649 O O . LEU A 1 94 ? -9.774 25.025 45.472 1.00 47.29 92 LEU A O 1
ATOM 654 N N . GLU A 1 95 ? -8.555 24.891 43.599 1.00 45.84 93 GLU A N 1
ATOM 655 C CA . GLU A 1 95 ? -7.291 24.729 44.298 1.00 44.64 93 GLU A CA 1
ATOM 656 C C . GLU A 1 95 ? -6.535 26.104 44.382 1.00 42.79 93 GLU A C 1
ATOM 657 O O . GLU A 1 95 ? -5.967 26.597 43.368 1.00 41.16 93 GLU A O 1
ATOM 663 N N . CYS A 1 96 ? -6.538 26.675 45.596 1.00 41.02 94 CYS A N 1
ATOM 664 C CA . CYS A 1 96 ? -6.204 28.089 45.854 1.00 39.96 94 CYS A CA 1
ATOM 665 C C . CYS A 1 96 ? -4.914 28.274 46.614 1.00 39.65 94 CYS A C 1
ATOM 666 O O . CYS A 1 96 ? -4.575 29.392 46.987 1.00 37.94 94 CYS A O 1
ATOM 669 N N . SER A 1 97 ? -4.198 27.177 46.831 1.00 41.19 95 SER A N 1
ATOM 670 C CA . SER A 1 97 ? -2.861 27.254 47.381 1.00 41.31 95 SER A CA 1
ATOM 671 C C . SER A 1 97 ? -1.950 27.873 46.349 1.00 41.01 95 SER A C 1
ATOM 672 O O . SER A 1 97 ? -2.277 27.935 45.160 1.00 41.56 95 SER A O 1
ATOM 675 N N . THR A 1 98 ? -0.785 28.296 46.801 1.00 41.32 96 THR A N 1
ATOM 676 C CA . THR A 1 98 ? 0.250 28.709 45.884 1.00 41.28 96 THR A CA 1
ATOM 677 C C . THR A 1 98 ? 1.241 27.576 45.751 1.00 42.65 96 THR A C 1
ATOM 678 O O . THR A 1 98 ? 1.906 27.191 46.734 1.00 43.47 96 THR A O 1
ATOM 682 N N . ILE A 1 99 ? 1.323 27.052 44.528 1.00 41.87 97 ILE A N 1
ATOM 683 C CA . ILE A 1 99 ? 2.154 25.905 44.230 1.00 43.38 97 ILE A CA 1
ATOM 684 C C . ILE A 1 99 ? 2.770 26.123 42.860 1.00 42.89 97 ILE A C 1
ATOM 685 O O . ILE A 1 99 ? 2.287 26.949 42.094 1.00 42.59 97 ILE A O 1
ATOM 690 N N . ALA A 1 100 ? 3.843 25.408 42.560 1.00 43.88 98 ALA A N 1
ATOM 691 C CA . ALA A 1 100 ? 4.493 25.526 41.264 1.00 44.22 98 ALA A CA 1
ATOM 692 C C . ALA A 1 100 ? 3.488 25.261 40.127 1.00 44.25 98 ALA A C 1
ATOM 693 O O . ALA A 1 100 ? 2.665 24.346 40.222 1.00 45.73 98 ALA A O 1
ATOM 695 N N . PRO A 1 101 ? 3.496 26.117 39.090 1.00 42.94 99 PRO A N 1
ATOM 696 C CA . PRO A 1 101 ? 2.668 25.915 37.917 1.00 43.12 99 PRO A CA 1
ATOM 697 C C . PRO A 1 101 ? 2.719 24.498 37.349 1.00 45.80 99 PRO A C 1
ATOM 698 O O . PRO A 1 101 ? 1.677 23.977 36.970 1.00 46.60 99 PRO A O 1
ATOM 702 N N . THR A 1 102 ? 3.913 23.904 37.268 1.00 47.87 100 THR A N 1
ATOM 703 C CA . THR A 1 102 ? 4.073 22.542 36.758 1.00 51.14 100 THR A CA 1
ATOM 704 C C . THR A 1 102 ? 3.174 21.638 37.591 1.00 52.01 100 THR A C 1
ATOM 705 O O . THR A 1 102 ? 2.326 20.928 37.053 1.00 54.12 100 THR A O 1
ATOM 709 N N . SER A 1 103 ? 3.346 21.699 38.903 1.00 51.14 101 SER A N 1
ATOM 710 C CA . SER A 1 103 ? 2.515 20.935 39.827 1.00 51.56 101 SER A CA 1
ATOM 711 C C . SER A 1 103 ? 1.001 21.176 39.660 1.00 50.52 101 SER A C 1
ATOM 712 O O . SER A 1 103 ? 0.226 20.220 39.712 1.00 52.76 101 SER A O 1
ATOM 715 N N . ALA A 1 104 ? 0.585 22.421 39.430 1.00 47.27 102 ALA A N 1
ATOM 716 C CA . ALA A 1 104 ? -0.827 22.729 39.137 1.00 46.42 102 ALA A CA 1
ATOM 717 C C . ALA A 1 104 ? -1.349 22.108 37.839 1.00 48.85 102 ALA A C 1
ATOM 718 O O . ALA A 1 104 ? -2.517 21.725 37.762 1.00 50.17 102 ALA A O 1
ATOM 720 N N . ARG A 1 105 ? -0.515 22.066 36.806 1.00 49.19 103 ARG A N 1
ATOM 721 C CA . ARG A 1 105 ? -0.908 21.435 35.539 1.00 52.24 103 ARG A CA 1
ATOM 722 C C . ARG A 1 105 ? -1.087 19.932 35.714 1.00 54.98 103 ARG A C 1
ATOM 723 O O . ARG A 1 105 ? -2.025 19.333 35.173 1.00 57.71 103 ARG A O 1
ATOM 731 N N . LYS A 1 106 ? -0.153 19.335 36.446 1.00 55.12 104 LYS A N 1
ATOM 732 C CA . LYS A 1 106 ? -0.180 17.922 36.790 1.00 58.04 104 LYS A CA 1
ATOM 733 C C . LYS A 1 106 ? -1.494 17.559 37.495 1.00 57.99 104 LYS A C 1
ATOM 734 O O . LYS A 1 106 ? -2.181 16.610 37.086 1.00 60.63 104 LYS A O 1
ATOM 740 N N . ILE A 1 107 ? -1.853 18.314 38.535 1.00 53.90 105 ILE A N 1
ATOM 741 C CA . ILE A 1 107 ? -3.150 18.132 39.184 1.00 54.00 105 ILE A CA 1
ATOM 742 C C . ILE A 1 107 ? -4.290 18.404 38.197 1.00 54.51 105 ILE A C 1
ATOM 743 O O . ILE A 1 107 ? -5.240 17.634 38.156 1.00 56.60 105 ILE A O 1
ATOM 748 N N . HIS A 1 108 ? -4.203 19.485 37.411 1.00 52.48 106 HIS A N 1
ATOM 749 C CA . HIS A 1 108 ? -5.263 19.807 36.430 1.00 53.58 106 HIS A CA 1
ATOM 750 C C . HIS A 1 108 ? -5.585 18.636 35.489 1.00 57.96 106 HIS A C 1
ATOM 751 O O . HIS A 1 108 ? -6.756 18.318 35.250 1.00 59.93 106 HIS A O 1
ATOM 758 N N . ALA A 1 109 ? -4.532 18.013 34.959 1.00 59.94 107 ALA A N 1
ATOM 759 C CA . ALA A 1 109 ? -4.652 16.927 33.994 1.00 64.27 107 ALA A CA 1
ATOM 760 C C . ALA A 1 109 ? -5.261 15.694 34.626 1.00 68.45 107 ALA A C 1
ATOM 761 O O . ALA A 1 109 ? -6.090 15.003 34.002 1.00 72.33 107 ALA A O 1
ATOM 763 N N . ALA A 1 110 ? -4.842 15.391 35.852 1.00 68.30 108 ALA A N 1
ATOM 764 C CA . ALA A 1 110 ? -5.416 14.249 36.545 1.00 72.17 108 ALA A CA 1
ATOM 765 C C . ALA A 1 110 ? -6.904 14.514 36.795 1.00 72.85 108 ALA A C 1
ATOM 766 O O . ALA A 1 110 ? -7.725 13.638 36.554 1.00 75.84 108 ALA A O 1
ATOM 768 N N . ALA A 1 111 ? -7.249 15.736 37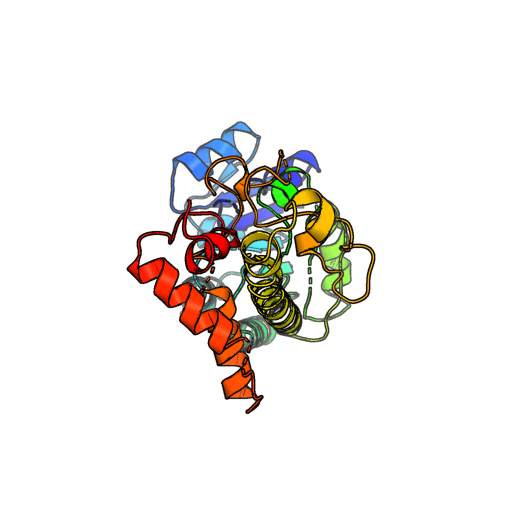.213 1.00 69.70 109 ALA A N 1
ATOM 769 C CA . ALA A 1 111 ? -8.655 16.124 37.370 1.00 71.21 109 ALA A CA 1
ATOM 770 C C . ALA A 1 111 ? -9.474 15.944 36.087 1.00 75.39 109 ALA A C 1
ATOM 771 O O . ALA A 1 111 ? -10.588 15.419 36.143 1.00 78.84 109 ALA A O 1
ATOM 773 N N . ARG A 1 112 ? -8.931 16.370 34.943 1.00 75.94 110 ARG A N 1
ATOM 774 C CA . ARG A 1 112 ? -9.606 16.179 33.653 1.00 80.14 110 ARG A CA 1
ATOM 775 C C . ARG A 1 112 ? -9.754 14.717 33.285 1.00 85.96 110 ARG A C 1
ATOM 776 O O . ARG A 1 112 ? -10.836 14.291 32.873 1.00 89.84 110 ARG A O 1
ATOM 784 N N . GLU A 1 113 ? -8.658 13.965 33.423 1.00 87.60 111 GLU A N 1
ATOM 785 C CA . GLU A 1 113 ? -8.601 12.523 33.118 1.00 93.44 111 GLU A CA 1
ATOM 786 C C . GLU A 1 113 ? -9.714 11.738 33.833 1.00 96.71 111 GLU A C 1
ATOM 787 O O . GLU A 1 113 ? -9.899 10.542 33.589 1.00 102.15 111 GLU A O 1
ATOM 793 N N . ARG A 1 114 ? -10.476 12.444 34.667 1.00 93.74 112 ARG A N 1
ATOM 794 C CA . ARG A 1 114 ? -11.433 11.863 35.594 1.00 96.08 112 ARG A CA 1
ATOM 795 C C . ARG A 1 114 ? -12.849 12.525 35.510 1.00 95.52 112 ARG A C 1
ATOM 796 O O . ARG A 1 114 ? -13.888 12.236 36.211 1.00 97.37 112 ARG A O 1
ATOM 804 N N . GLY A 1 115 ? -12.907 13.635 34.701 1.00 92.47 113 GLY A N 1
ATOM 805 C CA . GLY A 1 115 ? -14.179 14.338 34.470 1.00 92.26 113 GLY A CA 1
ATOM 806 C C . GLY A 1 115 ? -14.484 15.556 35.347 1.00 87.48 113 GLY A C 1
ATOM 807 O O . GLY A 1 115 ? -15.617 16.047 35.364 1.00 88.33 113 GLY A O 1
ATOM 808 N N . LEU A 1 116 ? -13.494 16.070 36.068 1.00 82.83 114 LEU A N 1
ATOM 809 C CA . LEU A 1 116 ? -13.766 17.179 36.994 1.00 78.56 114 LEU A CA 1
ATOM 810 C C . LEU A 1 116 ? -13.418 18.549 36.438 1.00 74.55 114 LEU A C 1
ATOM 811 O O . LEU A 1 116 ? -12.413 18.706 35.765 1.00 73.73 114 LEU A O 1
ATOM 816 N N . ALA A 1 117 ? -14.266 19.534 36.724 1.00 73.04 115 ALA A N 1
ATOM 817 C CA . ALA A 1 117 ? -13.947 20.938 36.477 1.00 69.34 115 ALA A CA 1
ATOM 818 C C . ALA A 1 117 ? -13.083 21.493 37.610 1.00 65.91 115 ALA A C 1
ATOM 819 O O . ALA A 1 117 ? -13.558 21.633 38.746 1.00 65.25 115 ALA A O 1
ATOM 829 N N . LEU A 1 119 ? -10.108 24.583 38.788 1.00 51.93 117 LEU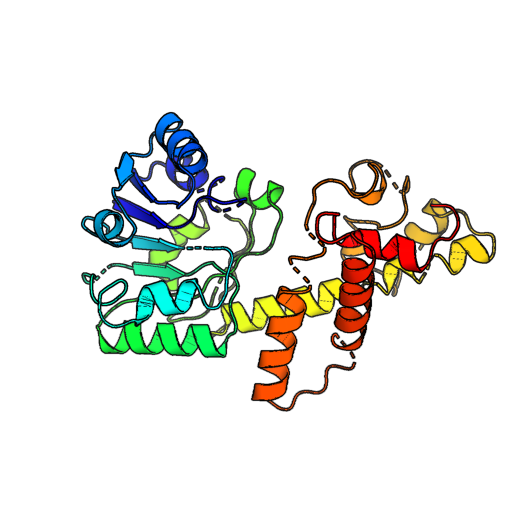 A N 1
ATOM 830 C CA . LEU A 1 119 ? -9.400 25.842 38.595 1.00 47.94 117 LEU A CA 1
ATOM 831 C C . LEU A 1 119 ? -8.217 25.908 39.557 1.00 45.72 117 LEU A C 1
ATOM 832 O O . LEU A 1 119 ? -8.309 25.441 40.704 1.00 45.18 117 LEU A O 1
ATOM 837 N N . ASP A 1 120 ? -7.106 26.472 39.099 1.00 43.87 118 ASP A N 1
ATOM 838 C CA . ASP A 1 120 ? -6.089 26.969 40.030 1.00 41.06 118 ASP A CA 1
ATOM 839 C C . ASP A 1 120 ? -6.399 28.450 40.260 1.00 39.29 118 ASP A C 1
ATOM 840 O O . ASP A 1 120 ? -6.495 29.233 39.320 1.00 39.53 118 ASP A O 1
ATOM 845 N N . ALA A 1 121 ? -6.609 28.820 41.508 1.00 37.73 119 ALA A N 1
ATOM 846 C CA . ALA A 1 121 ? -7.018 30.162 41.819 1.00 36.89 119 ALA A CA 1
ATOM 847 C C . ALA A 1 121 ? -6.305 30.670 43.084 1.00 36.10 119 ALA A C 1
ATOM 848 O O . ALA A 1 121 ? -6.962 30.956 44.117 1.00 35.82 119 ALA A O 1
ATOM 850 N N . PRO A 1 122 ? -4.965 30.760 43.012 1.00 34.74 120 PRO A N 1
ATOM 851 C CA . PRO A 1 122 ? -4.141 31.303 44.078 1.00 34.70 120 PRO A CA 1
ATOM 852 C C . PRO A 1 122 ? -4.529 32.722 44.322 1.00 34.90 120 PRO A C 1
ATOM 853 O O . PRO A 1 122 ? -5.084 33.420 43.443 1.00 34.70 120 PRO A O 1
ATOM 857 N N . VAL A 1 123 ? -4.166 33.173 45.497 1.00 35.43 121 VAL A N 1
ATOM 858 C CA . VAL A 1 123 ? -4.790 34.331 46.025 1.00 36.99 121 VAL A CA 1
ATOM 859 C C . VAL A 1 123 ? -3.715 35.341 46.419 1.00 37.28 121 VAL A C 1
ATOM 860 O O . VAL A 1 123 ? -2.557 34.971 46.712 1.00 37.21 121 VAL A O 1
ATOM 864 N N . SER A 1 124 ? -4.081 36.621 46.371 1.00 37.82 122 SER A N 1
ATOM 865 C CA . SER A 1 124 ? -3.157 37.702 46.687 1.00 39.16 122 SER A CA 1
ATOM 866 C C . SER A 1 124 ? -3.926 38.728 47.541 1.00 40.15 122 SER A C 1
ATOM 867 O O . SER A 1 124 ? -5.109 38.975 47.318 1.00 40.97 122 SER A O 1
ATOM 870 N N . GLY A 1 125 ? -3.254 39.323 48.514 1.00 41.09 123 GLY A N 1
ATOM 871 C CA . GLY A 1 125 ? -3.911 40.095 49.532 1.00 42.61 123 GLY A CA 1
ATOM 872 C C . GLY A 1 125 ? -3.524 39.550 50.902 1.00 44.03 123 GLY A C 1
ATOM 873 O O . GLY A 1 125 ? -2.882 38.489 51.053 1.00 44.55 123 GLY A O 1
ATOM 874 N N . GLY A 1 126 ? -3.898 40.260 51.932 1.00 44.61 124 GLY A N 1
ATOM 875 C CA . GLY A 1 126 ? -3.430 39.809 53.206 1.00 46.24 124 GLY A CA 1
ATOM 876 C C . GLY A 1 126 ? -4.323 38.819 53.904 1.00 45.02 124 GLY A C 1
ATOM 877 O O . GLY A 1 126 ? -5.433 38.541 53.477 1.00 44.46 124 GLY A O 1
ATOM 878 N N . THR A 1 127 ? -3.811 38.326 55.023 1.00 45.81 125 THR A N 1
ATOM 879 C CA . THR A 1 127 ? -4.624 37.774 56.081 1.00 45.36 125 THR A CA 1
ATOM 880 C C . THR A 1 127 ? -5.799 38.719 56.293 1.00 45.45 125 THR A C 1
ATOM 881 O O . THR A 1 127 ? -6.909 38.290 56.604 1.00 45.51 125 THR A O 1
ATOM 885 N N . ALA A 1 128 ? -5.516 40.011 56.127 1.00 46.36 126 ALA A N 1
ATOM 886 C CA . ALA A 1 128 ? -6.490 41.114 56.146 1.00 47.36 126 ALA A CA 1
ATOM 887 C C . ALA A 1 128 ? -7.448 41.078 54.941 1.00 46.44 126 ALA A C 1
ATOM 888 O O . ALA A 1 128 ? -8.644 41.325 55.083 1.00 47.04 126 ALA A O 1
ATOM 890 N N . GLY A 1 129 ? -6.905 40.824 53.749 1.00 45.09 127 GLY A N 1
ATOM 891 C CA . GLY A 1 129 ? -7.735 40.672 52.550 1.00 44.32 127 GLY A CA 1
ATOM 892 C C . GLY A 1 129 ? -8.630 39.457 52.673 1.00 42.86 127 GLY A C 1
ATOM 893 O O . GLY A 1 129 ? -9.817 39.495 52.359 1.00 43.62 127 GLY A O 1
ATOM 894 N N . ALA A 1 130 ? -8.051 38.373 53.164 1.00 41.26 128 ALA A N 1
ATOM 895 C CA . ALA A 1 130 ? -8.809 37.158 53.366 1.00 40.48 128 ALA A CA 1
ATOM 896 C C . ALA A 1 130 ? -9.962 37.415 54.328 1.00 41.36 128 ALA A C 1
ATOM 897 O O 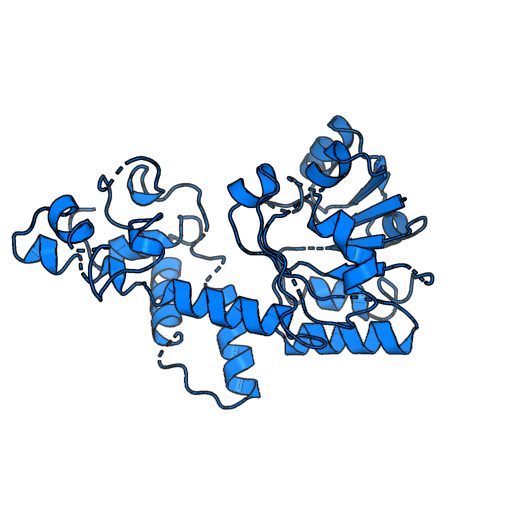. ALA A 1 130 ? -11.092 36.993 54.041 1.00 42.27 128 ALA A O 1
ATOM 899 N N . ALA A 1 131 ? -9.686 38.106 55.440 1.00 40.57 129 ALA A N 1
ATOM 900 C CA . ALA A 1 131 ? -10.722 38.390 56.435 1.00 42.23 129 ALA A CA 1
ATOM 901 C C . ALA A 1 131 ? -11.798 39.291 55.899 1.00 43.50 129 ALA A C 1
ATOM 902 O O . ALA A 1 131 ? -12.958 39.009 56.109 1.00 44.06 129 ALA A O 1
ATOM 904 N N . ALA A 1 132 ? -11.411 40.372 55.205 1.00 44.90 130 ALA A N 1
ATOM 905 C CA . ALA A 1 132 ? -12.381 41.294 54.612 1.00 46.78 130 ALA A CA 1
ATOM 906 C C . ALA A 1 132 ? -13.140 40.721 53.406 1.00 47.03 130 ALA A C 1
ATOM 907 O O . ALA A 1 132 ? -14.197 41.222 53.065 1.00 49.67 130 ALA A O 1
ATOM 909 N N . GLY A 1 133 ? -12.612 39.700 52.734 1.00 45.90 131 GLY A N 1
ATOM 910 C CA . GLY A 1 133 ? -13.274 39.187 51.523 1.00 45.08 131 GLY A CA 1
ATOM 911 C C . GLY A 1 133 ? -12.912 40.047 50.314 1.00 45.42 131 GLY A C 1
ATOM 912 O O . GLY A 1 133 ? -13.698 40.169 49.364 1.00 46.32 131 GLY A O 1
ATOM 913 N N . THR A 1 134 ? -11.712 40.636 50.338 1.00 44.13 132 THR A N 1
ATOM 914 C CA . THR A 1 134 ? -11.258 41.569 49.264 1.00 43.62 132 THR A CA 1
ATOM 915 C C . THR A 1 134 ? -10.049 41.031 48.476 1.00 41.51 132 THR A C 1
ATOM 916 O O . THR A 1 134 ? -9.359 41.778 47.754 1.00 41.23 132 THR A O 1
ATOM 920 N N . LEU A 1 135 ? -9.803 39.737 48.640 1.00 39.52 133 LEU A N 1
ATOM 921 C CA . LEU A 1 135 ? -8.699 39.040 47.996 1.00 38.12 133 LEU A CA 1
ATOM 922 C C . LEU A 1 135 ? -8.736 39.168 46.480 1.00 37.38 133 LEU A C 1
ATOM 923 O O . LEU A 1 135 ? -9.792 39.268 45.880 1.00 38.69 133 LEU A O 1
ATOM 928 N N . THR A 1 136 ? -7.589 39.146 45.842 1.00 37.07 134 THR A N 1
ATOM 929 C CA . THR A 1 136 ? -7.641 38.937 44.389 1.00 37.28 134 THR A CA 1
ATOM 930 C C . THR A 1 136 ? -7.375 37.478 44.058 1.00 35.92 134 THR A C 1
ATOM 931 O O . THR A 1 136 ? -6.554 36.828 44.681 1.00 35.00 134 THR A O 1
ATOM 935 N N . PHE A 1 137 ? -8.152 36.959 43.129 1.00 35.68 135 PHE A N 1
ATOM 936 C CA . PHE A 1 137 ? -7.923 35.625 42.672 1.00 35.60 135 PHE A CA 1
ATOM 937 C C . PHE A 1 137 ? -7.299 35.705 41.322 1.00 36.09 135 PHE A C 1
ATOM 938 O O . PHE A 1 137 ? -7.695 36.534 40.502 1.00 37.21 135 PHE A O 1
ATOM 954 N N . VAL A 1 139 ? -6.713 33.178 38.217 1.00 39.18 137 VAL A N 1
ATOM 955 C CA . VAL A 1 139 ? -7.407 31.932 37.918 1.00 40.22 137 VAL A CA 1
ATOM 956 C C . VAL A 1 139 ? -6.946 31.337 36.598 1.00 40.97 137 VAL A C 1
ATOM 957 O O . VAL A 1 139 ? -7.012 32.006 35.567 1.00 42.63 137 VAL A O 1
ATOM 961 N N . GLY A 1 140 ? -6.479 30.094 36.632 1.00 40.62 138 GLY A N 1
ATOM 962 C CA . GLY A 1 140 ? -6.252 29.319 35.423 1.00 41.45 138 GLY A CA 1
ATOM 963 C C . GLY A 1 140 ? -7.292 28.221 35.262 1.00 44.13 138 GLY A C 1
ATOM 964 O O . GLY A 1 140 ? -7.744 27.655 36.254 1.00 43.96 138 GLY A O 1
ATOM 965 N N . GLY A 1 141 ? -7.660 27.923 34.011 1.00 46.06 139 GLY A N 1
ATOM 966 C CA . GLY A 1 141 ? -8.674 26.907 33.705 1.00 49.20 139 GLY A CA 1
ATOM 967 C C . GLY A 1 141 ? -9.710 27.333 32.683 1.00 51.24 139 GLY A C 1
ATOM 968 O O . GLY A 1 141 ? -9.615 28.410 32.105 1.00 49.83 139 GLY A O 1
ATOM 969 N N . ASP A 1 142 ? -10.709 26.471 32.471 1.00 55.17 140 ASP A N 1
ATOM 970 C CA . ASP A 1 142 ? -11.770 26.700 31.481 1.00 57.81 140 ASP A CA 1
ATOM 971 C C . ASP A 1 142 ? -12.695 27.822 31.928 1.00 57.30 140 ASP A C 1
ATOM 972 O O . ASP A 1 142 ? -13.064 27.900 33.101 1.00 56.43 140 ASP A O 1
ATOM 977 N N . ALA A 1 143 ? -13.062 28.674 30.973 1.00 58.48 141 ALA A N 1
ATOM 978 C CA . ALA A 1 143 ? -14.012 29.763 31.175 1.00 59.36 141 ALA A CA 1
ATOM 979 C C . ALA A 1 143 ? -15.305 29.241 31.805 1.00 62.44 141 ALA A C 1
ATOM 980 O O . ALA A 1 143 ? -15.873 29.881 32.716 1.00 61.54 141 ALA A O 1
ATOM 982 N N . GLU A 1 144 ? -15.755 28.078 31.303 1.00 66.06 142 GLU A N 1
ATOM 983 C CA A GLU A 1 144 ? -16.900 27.346 31.859 0.50 68.89 142 GLU A CA 1
ATOM 984 C CA B GLU A 1 144 ? -16.907 27.373 31.865 0.50 68.97 142 GLU A CA 1
ATOM 985 C C . GLU A 1 144 ? -16.797 27.258 33.383 1.00 67.13 142 GLU A C 1
ATOM 986 O O . GLU A 1 144 ? -17.678 27.725 34.107 1.00 67.70 142 GLU A O 1
ATOM 997 N N . ALA A 1 145 ? -15.702 26.663 33.857 1.00 65.87 143 ALA A N 1
ATOM 998 C CA . ALA A 1 145 ? -15.506 26.386 35.278 1.00 64.92 143 ALA A CA 1
ATOM 999 C C . ALA A 1 145 ? -15.376 27.671 36.110 1.00 62.40 143 ALA A C 1
ATOM 1000 O O . ALA A 1 145 ? -15.865 27.735 37.258 1.00 61.63 143 ALA A O 1
ATOM 1002 N N . LEU A 1 146 ? -14.751 28.693 35.511 1.00 60.86 144 LEU A N 1
ATOM 1003 C CA . LEU A 1 146 ? -14.707 30.027 36.109 1.00 58.97 144 LEU A CA 1
ATOM 1004 C C . LEU A 1 146 ? -16.113 30.611 36.291 1.00 61.60 144 LEU A C 1
ATOM 1005 O O . LEU A 1 146 ? -16.412 31.234 37.317 1.00 59.91 144 LEU A O 1
ATOM 1010 N N . GLU A 1 147 ? -16.973 30.404 35.299 1.00 65.86 145 GLU A N 1
ATOM 1011 C CA . GLU A 1 147 ? -18.348 30.874 35.438 1.00 69.81 145 GLU A CA 1
ATOM 1012 C C . GLU A 1 147 ? -19.083 30.226 36.603 1.00 70.78 145 GLU A C 1
ATOM 1013 O O . GLU A 1 147 ? -19.707 30.942 37.377 1.00 71.08 145 GLU A O 1
ATOM 1019 N N . LYS A 1 148 ? -18.957 28.906 36.762 1.00 72.21 146 LYS A N 1
ATOM 1020 C CA . LYS A 1 148 ? -19.582 28.198 37.902 1.00 73.69 146 LYS A CA 1
ATOM 1021 C C . LYS A 1 148 ? -19.035 28.704 39.240 1.00 70.38 146 LYS A C 1
ATOM 1022 O O . LYS A 1 148 ? -19.793 28.955 40.179 1.00 70.56 146 LYS A O 1
ATOM 1028 N N . ALA A 1 149 ? -17.717 28.871 39.306 1.00 67.02 147 ALA A N 1
ATOM 1029 C CA . ALA A 1 149 ? -17.058 29.295 40.536 1.00 64.02 147 ALA A CA 1
ATOM 1030 C C . ALA A 1 149 ? -17.288 30.755 40.907 1.00 62.43 147 ALA A C 1
ATOM 1031 O O . ALA A 1 149 ? -17.019 31.148 42.041 1.00 61.21 147 ALA A O 1
ATOM 1033 N N . ARG A 1 150 ? -17.762 31.562 39.969 1.00 63.13 148 ARG A N 1
ATOM 1034 C CA . ARG A 1 150 ? -17.739 33.003 40.190 1.00 61.82 148 ARG A CA 1
ATOM 1035 C C . ARG A 1 150 ? -18.358 33.470 41.527 1.00 61.10 148 ARG A C 1
ATOM 1036 O O . ARG A 1 150 ? -17.662 34.138 42.301 1.00 58.76 148 ARG A O 1
ATOM 1044 N N . PRO A 1 151 ? -19.636 33.101 41.819 1.00 63.22 149 PRO A N 1
ATOM 1045 C CA . PRO A 1 151 ? -20.256 33.550 43.077 1.00 62.53 149 PRO A CA 1
ATOM 1046 C C . PRO A 1 151 ? -19.447 33.206 44.333 1.00 59.88 149 PRO A C 1
ATOM 1047 O O . PRO A 1 151 ? -19.585 33.893 45.352 1.00 59.82 149 PRO A O 1
ATOM 1051 N N . LEU A 1 152 ? -18.626 32.155 44.265 1.00 57.91 150 LEU A N 1
ATOM 1052 C CA . LEU A 1 152 ? -17.770 31.750 45.392 1.00 55.17 150 LEU A CA 1
ATOM 1053 C C . LEU A 1 152 ? -16.550 32.661 45.569 1.00 51.90 150 LEU A C 1
ATOM 1054 O O . LEU A 1 152 ? -16.164 32.984 46.698 1.00 50.02 150 LEU A O 1
ATOM 1059 N N . PHE A 1 153 ? -15.946 33.039 44.440 1.00 50.87 151 PHE A N 1
ATOM 1060 C CA . PHE A 1 153 ? -14.836 33.993 44.390 1.00 48.02 151 PHE A CA 1
ATOM 1061 C C . PHE A 1 153 ? -15.297 35.363 44.837 1.00 48.61 151 PHE A C 1
ATOM 1062 O O . PHE A 1 153 ? -14.583 36.054 45.551 1.00 47.56 151 PHE A O 1
ATOM 1070 N N . GLU A 1 154 ? -16.489 35.758 44.394 1.00 51.11 152 GLU A N 1
ATOM 1071 C CA . GLU A 1 154 ? -17.113 37.003 44.838 1.00 52.51 152 GLU A CA 1
ATOM 1072 C C . GLU A 1 154 ? -17.424 37.051 46.336 1.00 52.73 152 GLU A C 1
ATOM 1073 O O . GLU A 1 154 ? -17.453 38.124 46.929 1.00 53.93 152 GLU A O 1
ATOM 1079 N N . ALA A 1 155 ? -17.623 35.899 46.952 1.00 52.08 153 ALA A N 1
ATOM 1080 C CA . ALA A 1 155 ? -17.842 35.852 48.383 1.00 52.32 153 ALA A CA 1
ATOM 1081 C C . ALA A 1 155 ? -16.524 36.018 49.156 1.00 50.42 153 ALA A C 1
ATOM 1082 O O . ALA A 1 155 ? -16.504 36.600 50.248 1.00 49.26 153 ALA A O 1
ATOM 1092 N N . GLY A 1 157 ? -13.575 37.330 47.806 1.00 47.66 155 GLY A N 1
ATOM 1093 C CA . GLY A 1 157 ? -12.626 38.226 47.155 1.00 47.48 155 GLY A CA 1
ATOM 1094 C C . GLY A 1 157 ? -13.248 39.355 46.368 1.00 48.03 155 GLY A C 1
ATOM 1095 O O . GLY A 1 157 ? -14.466 39.540 46.400 1.00 50.19 155 GLY A O 1
ATOM 1096 N N . ARG A 1 158 ? -12.402 40.142 45.700 1.00 46.96 156 ARG A N 1
ATOM 1097 C CA . ARG A 1 158 ? -12.871 41.308 44.978 1.00 47.43 156 ARG A CA 1
ATOM 1098 C C . ARG A 1 158 ? -12.421 41.291 43.525 1.00 46.53 156 ARG A C 1
ATOM 1099 O O . ARG A 1 158 ? -13.261 41.137 42.648 1.00 48.16 156 ARG A O 1
ATOM 1107 N N . ASN A 1 159 ? -11.132 41.449 43.243 1.00 44.03 157 ASN A N 1
ATOM 1108 C CA . ASN A 1 159 ? -10.700 41.339 41.850 1.00 43.39 157 ASN A CA 1
ATOM 1109 C C . ASN A 1 159 ? -10.560 39.890 41.442 1.00 41.93 157 ASN A C 1
ATOM 1110 O O . ASN A 1 159 ? -9.881 39.117 42.113 1.00 40.24 157 ASN A O 1
ATOM 1115 N N . ILE A 1 160 ? -11.181 39.531 40.328 1.00 42.44 158 ILE A N 1
ATOM 1116 C CA . ILE A 1 160 ? -11.089 38.163 39.849 1.00 42.51 158 ILE A CA 1
ATOM 1117 C C . ILE A 1 160 ? -10.561 38.179 38.433 1.00 42.23 158 ILE A C 1
ATOM 1118 O O . ILE A 1 160 ? -11.239 38.613 37.499 1.00 44.40 158 ILE A O 1
ATOM 1123 N N . PHE A 1 161 ? -9.330 37.712 38.283 1.00 40.38 159 PHE A N 1
ATOM 1124 C CA . PHE A 1 161 ? -8.711 37.688 36.985 1.00 40.56 159 PHE A CA 1
ATOM 1125 C C . PHE A 1 161 ? -8.645 36.287 36.431 1.00 41.17 159 PHE A C 1
ATOM 1126 O O . PHE A 1 161 ? -8.253 35.363 37.149 1.00 41.69 159 PHE A O 1
ATOM 1134 N N . HIS A 1 162 ? -9.050 36.136 35.167 1.00 42.03 160 HIS A N 1
ATOM 1135 C CA . HIS A 1 162 ? -8.826 34.908 34.417 1.00 42.47 160 HIS A CA 1
ATOM 1136 C C . HIS A 1 162 ? -7.476 35.070 33.752 1.00 41.05 160 HIS A C 1
ATOM 1137 O O . HIS A 1 162 ? -7.359 35.773 32.751 1.00 39.99 160 HIS A O 1
ATOM 1144 N N . ALA A 1 163 ? -6.453 34.468 34.359 1.00 39.28 161 ALA A N 1
ATOM 1145 C CA . ALA A 1 163 ? -5.087 34.637 33.931 1.00 38.16 161 ALA A CA 1
ATOM 1146 C C . ALA A 1 163 ? -4.780 33.857 32.644 1.00 39.71 161 ALA A C 1
ATOM 1147 O O . ALA A 1 163 ? -3.902 34.250 31.873 1.00 39.78 161 ALA A O 1
ATOM 1149 N N . GLY A 1 164 ? -5.504 32.764 32.409 1.00 41.17 162 GLY A N 1
ATOM 1150 C CA . GLY A 1 164 ? -5.289 31.950 31.207 1.00 42.76 162 GLY A CA 1
ATOM 1151 C C . GLY A 1 164 ? -5.743 30.509 31.414 1.00 44.67 162 GLY A C 1
ATOM 1152 O O . GLY A 1 164 ? -6.581 30.247 32.322 1.00 45.26 162 GLY A O 1
ATOM 1153 N N . PRO A 1 165 ? -5.171 29.556 30.632 1.00 44.81 163 PRO A N 1
ATOM 1154 C CA . PRO A 1 165 ? -5.596 28.154 30.797 1.00 47.04 163 PRO A CA 1
ATOM 1155 C C . PRO A 1 165 ? -5.050 27.485 32.084 1.00 46.07 163 PRO A C 1
ATOM 1156 O O . PRO A 1 165 ? -4.652 28.180 33.035 1.00 44.44 163 PRO A O 1
ATOM 1160 N N . ASP A 1 166 ? -5.054 26.157 32.117 1.00 47.37 164 ASP A N 1
ATOM 1161 C CA . ASP A 1 166 ? -4.630 25.413 33.295 1.00 46.79 164 ASP A CA 1
ATOM 1162 C C . ASP A 1 166 ? -3.250 25.811 33.757 1.00 44.37 164 ASP A C 1
ATOM 1163 O O . ASP A 1 166 ? -2.338 25.821 32.959 1.00 43.99 164 ASP A O 1
ATOM 1168 N N . GLY A 1 167 ? -3.103 26.103 35.055 1.00 42.52 165 GLY A N 1
ATOM 1169 C CA . GLY A 1 167 ? -1.815 26.518 35.615 1.00 40.34 165 GLY A CA 1
ATOM 1170 C C . GLY A 1 167 ? -1.468 28.005 35.533 1.00 38.21 165 GLY A C 1
ATOM 1171 O O . GLY A 1 167 ? -0.505 28.461 36.175 1.00 36.99 165 GLY A O 1
ATOM 1172 N N . ALA A 1 168 ? -2.254 28.767 34.765 1.00 37.93 166 ALA A N 1
ATOM 1173 C CA . ALA A 1 168 ? -1.968 30.192 34.486 1.00 35.46 166 ALA A CA 1
ATOM 1174 C C . ALA A 1 168 ? -2.177 31.075 35.699 1.00 33.88 166 ALA A C 1
ATOM 1175 O O . ALA A 1 168 ? -1.545 32.136 35.819 1.00 32.38 166 ALA A O 1
ATOM 1177 N N . GLY A 1 169 ? -3.044 30.635 36.619 1.00 37.36 167 GLY A N 1
ATOM 1178 C CA . GLY A 1 169 ? -3.234 31.370 37.861 1.00 35.18 167 GLY A CA 1
ATOM 1179 C C . GLY A 1 169 ? -1.944 31.303 38.652 1.00 33.88 167 GLY A C 1
ATOM 1180 O O . GLY A 1 169 ? -1.480 32.311 39.174 1.00 33.22 167 GLY A O 1
ATOM 1181 N N . GLN A 1 170 ? -1.343 30.116 38.746 1.00 34.20 168 GLN A N 1
ATOM 1182 C CA . GLN A 1 170 ? -0.066 30.011 39.467 1.00 33.01 168 GLN A CA 1
ATOM 1183 C C . GLN A 1 170 ? 0.994 30.803 38.768 1.00 32.21 168 GLN A C 1
ATOM 1184 O O . GLN A 1 170 ? 1.851 31.347 39.432 1.00 33.42 168 GLN A O 1
ATOM 1190 N N . VAL A 1 171 ? 0.984 30.854 37.428 1.00 31.54 169 VAL A N 1
ATOM 1191 C CA . VAL A 1 171 ? 2.050 31.556 36.720 1.00 30.35 169 VAL A CA 1
ATOM 1192 C C . VAL A 1 171 ? 1.943 33.040 37.065 1.00 31.01 169 VAL A C 1
ATOM 1193 O O . VAL A 1 171 ? 2.946 33.670 37.401 1.00 31.07 169 VAL A O 1
ATOM 1197 N N . ALA A 1 172 ? 0.718 33.592 37.002 1.00 31.94 170 ALA A N 1
ATOM 1198 C CA . ALA A 1 172 ? 0.512 35.022 37.234 1.00 31.72 170 ALA A CA 1
ATOM 1199 C C . ALA A 1 172 ? 0.948 35.353 38.667 1.00 31.74 170 ALA A C 1
ATOM 1200 O O . ALA A 1 172 ? 1.639 36.365 38.895 1.00 32.03 170 ALA A O 1
ATOM 1202 N N . LYS A 1 173 ? 0.599 34.460 39.598 1.00 31.39 171 LYS A N 1
ATOM 1203 C CA . LYS A 1 173 ? 0.874 34.608 41.034 1.00 32.27 171 LYS A CA 1
ATOM 1204 C C . LYS A 1 173 ? 2.368 34.660 41.342 1.00 31.61 171 LYS A C 1
ATOM 1205 O O . LYS A 1 173 ? 2.826 35.516 42.102 1.00 30.48 171 LYS A O 1
ATOM 1211 N N . VAL A 1 174 ? 3.120 33.718 40.773 1.00 32.20 172 VAL A N 1
ATOM 1212 C CA . VAL A 1 174 ? 4.546 33.683 41.016 1.00 31.24 172 VAL A CA 1
ATOM 1213 C C . VAL A 1 174 ? 5.290 34.826 40.322 1.00 29.54 172 VAL A C 1
ATOM 1214 O O . VAL A 1 174 ? 6.290 35.285 40.824 1.00 28.83 172 VAL A O 1
ATOM 1218 N N . CYS A 1 175 ? 4.821 35.275 39.165 1.00 29.48 173 CYS A N 1
ATOM 1219 C CA . CYS A 1 175 ? 5.417 36.456 38.512 1.00 27.63 173 CYS A CA 1
ATOM 1220 C C . CYS A 1 175 ? 5.166 37.712 39.362 1.00 27.69 173 CYS A C 1
ATOM 1221 O O . CYS A 1 175 ? 6.074 38.541 39.564 1.00 26.65 173 CYS A O 1
ATOM 1224 N N . ASN A 1 176 ? 3.921 37.842 39.838 1.00 27.32 174 ASN A N 1
ATOM 1225 C CA . ASN A 1 176 ? 3.494 38.992 40.611 1.00 27.58 174 ASN A CA 1
ATOM 1226 C 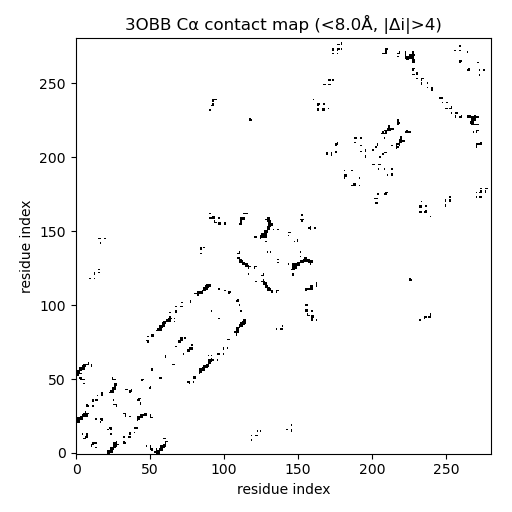C . ASN A 1 176 ? 4.274 39.067 41.903 1.00 27.81 174 ASN A C 1
ATOM 1227 O O . ASN A 1 176 ? 4.771 40.115 42.225 1.00 28.33 174 ASN A O 1
ATOM 1232 N N . ASN A 1 177 ? 4.351 37.959 42.652 1.00 28.22 175 ASN A N 1
ATOM 1233 C CA . ASN A 1 177 ? 5.053 37.976 43.934 1.00 27.92 175 ASN A CA 1
ATOM 1234 C C . ASN A 1 177 ? 6.551 38.133 43.822 1.00 27.60 175 ASN A C 1
ATOM 1235 O O . ASN A 1 177 ? 7.168 38.786 44.680 1.00 27.32 175 ASN A O 1
ATOM 1240 N N . GLN A 1 178 ? 7.133 37.586 42.755 1.00 27.25 176 GLN A N 1
ATOM 1241 C CA . GLN A 1 178 ? 8.542 37.831 42.496 1.00 27.35 176 GLN A CA 1
ATOM 1242 C C . GLN A 1 178 ? 8.821 39.320 42.210 1.00 27.09 176 GLN A C 1
ATOM 1243 O O . GLN A 1 178 ? 9.818 39.898 42.680 1.00 25.20 176 GLN A O 1
ATOM 1249 N N . LEU A 1 179 ? 7.942 39.932 41.420 1.00 27.27 177 LEU A N 1
ATOM 1250 C CA . LEU A 1 179 ? 8.049 41.350 41.159 1.00 26.94 177 LEU A CA 1
ATOM 1251 C C . LEU A 1 179 ? 7.884 42.174 42.478 1.00 26.57 177 LEU A C 1
ATOM 1252 O O . LEU A 1 179 ? 8.622 43.130 42.710 1.00 26.05 177 LEU A O 1
ATOM 1257 N N . LEU A 1 180 ? 6.940 41.779 43.324 1.00 25.58 178 LEU A N 1
ATOM 1258 C CA . LEU A 1 180 ? 6.783 42.421 44.644 1.00 25.81 178 LEU A CA 1
ATOM 1259 C C . LEU A 1 180 ? 8.071 42.383 45.475 1.00 26.05 178 LEU A C 1
ATOM 1260 O O . LEU A 1 180 ? 8.421 43.369 46.133 1.00 26.80 178 LEU A O 1
ATOM 1265 N N . ALA A 1 181 ? 8.766 41.254 45.439 1.00 25.51 179 ALA A N 1
ATOM 1266 C CA . ALA A 1 181 ? 9.951 41.091 46.237 1.00 27.42 179 ALA A CA 1
ATOM 1267 C C . ALA A 1 181 ? 11.000 42.052 45.727 1.00 27.50 179 ALA A C 1
ATOM 1268 O O . ALA A 1 181 ? 11.680 42.714 46.492 1.00 29.33 179 ALA A O 1
ATOM 1270 N N . VAL A 1 182 ? 11.142 42.113 44.411 1.00 28.18 180 VAL A N 1
ATOM 1271 C CA . VAL A 1 182 ? 12.082 43.034 43.767 1.00 25.82 180 VAL A CA 1
ATOM 1272 C C . VAL A 1 182 ? 11.739 44.470 44.115 1.00 28.01 180 VAL A C 1
ATOM 1273 O O . VAL A 1 182 ? 12.637 45.237 44.483 1.00 27.71 180 VAL A O 1
ATOM 1277 N N . LEU A 1 183 ? 10.453 44.861 44.019 1.00 26.98 181 LEU A N 1
ATOM 1278 C CA . LEU A 1 183 ? 10.168 46.262 44.320 1.00 28.10 181 LEU A CA 1
ATOM 1279 C C . LEU A 1 183 ? 10.324 46.607 45.794 1.00 27.10 181 LEU A C 1
ATOM 1280 O O . LEU A 1 183 ? 10.659 47.757 46.136 1.00 26.09 181 LEU A O 1
ATOM 1293 N N . ILE A 1 185 ? 12.622 45.156 47.903 1.00 28.70 183 ILE A N 1
ATOM 1294 C CA . ILE A 1 185 ? 14.047 45.338 48.214 1.00 29.06 183 ILE A CA 1
ATOM 1295 C C . ILE A 1 185 ? 14.559 46.621 47.583 1.00 29.66 183 ILE A C 1
ATOM 1296 O O . ILE A 1 185 ? 15.285 47.393 48.223 1.00 28.89 183 ILE A O 1
ATOM 1301 N N . GLY A 1 186 ? 14.154 46.858 46.328 1.00 29.42 184 GLY A N 1
ATOM 1302 C CA . GLY A 1 186 ? 14.446 48.106 45.659 1.00 28.77 184 GLY A CA 1
ATOM 1303 C C . GLY A 1 186 ? 14.063 49.276 46.559 1.00 29.31 184 GLY A C 1
ATOM 1304 O O . GLY A 1 186 ? 14.865 50.178 46.777 1.00 31.04 184 GLY A O 1
ATOM 1305 N N . THR A 1 187 ? 12.852 49.264 47.101 1.00 28.87 185 THR A N 1
ATOM 1306 C CA . THR A 1 187 ? 12.366 50.354 47.933 1.00 27.77 185 THR A CA 1
ATOM 1307 C C . THR A 1 187 ? 13.168 50.526 49.255 1.00 28.03 185 THR A C 1
ATOM 1308 O O . THR A 1 187 ? 13.595 51.633 49.617 1.00 28.45 185 THR A O 1
ATOM 1312 N N . ALA A 1 188 ? 13.433 49.418 49.929 1.00 27.48 186 ALA A N 1
ATOM 1313 C CA . ALA A 1 188 ? 14.181 49.427 51.174 1.00 26.61 186 ALA A CA 1
ATOM 1314 C C . ALA A 1 188 ? 15.598 49.971 50.965 1.00 27.52 186 ALA A C 1
ATOM 1315 O O . ALA A 1 188 ? 16.132 50.708 51.807 1.00 27.35 186 ALA A O 1
ATOM 1317 N N . GLU A 1 189 ? 16.220 49.588 49.853 1.00 27.09 187 GLU A N 1
ATOM 1318 C CA . GLU A 1 189 ? 17.583 50.009 49.584 1.00 28.53 187 GLU A CA 1
ATOM 1319 C C . GLU A 1 189 ? 17.624 51.492 49.190 1.00 28.47 187 GLU A C 1
ATOM 1320 O O . GLU A 1 189 ? 18.595 52.203 49.518 1.00 28.95 187 GLU A O 1
ATOM 1326 N N . ALA A 1 190 ? 16.584 51.941 48.477 1.00 27.90 188 ALA A N 1
ATOM 1327 C CA . ALA A 1 190 ? 16.487 53.355 48.068 1.00 28.34 188 ALA A CA 1
ATOM 1328 C C . ALA A 1 190 ? 16.256 54.229 49.299 1.00 28.89 188 ALA A C 1
ATOM 1329 O O . ALA A 1 190 ? 16.926 55.245 49.462 1.00 31.53 188 ALA A O 1
ATOM 1339 N N . ALA A 1 192 ? 17.082 53.634 52.397 1.00 30.40 190 ALA A N 1
ATOM 1340 C CA . ALA A 1 192 ? 18.289 53.611 53.230 1.00 31.09 190 ALA A CA 1
ATOM 1341 C C . ALA A 1 192 ? 19.378 54.479 52.615 1.00 31.08 190 ALA A C 1
ATOM 1342 O O . ALA A 1 192 ? 20.052 55.237 53.306 1.00 31.35 190 ALA A O 1
ATOM 1344 N N . LEU A 1 193 ? 19.509 54.408 51.293 1.00 31.05 191 LEU A N 1
ATOM 1345 C CA . LEU A 1 193 ? 20.474 55.265 50.591 1.00 31.36 191 LEU A CA 1
ATOM 1346 C C . LEU A 1 193 ? 20.160 56.779 50.825 1.00 32.55 191 LEU A C 1
ATOM 1347 O O . LEU A 1 193 ? 21.051 57.577 51.185 1.00 32.14 191 LEU A O 1
ATOM 1352 N N . GLY A 1 194 ? 18.900 57.165 50.599 1.00 31.73 192 GLY A N 1
ATOM 1353 C CA . GLY A 1 194 ? 18.485 58.559 50.811 1.00 32.17 192 GLY A CA 1
ATOM 1354 C C . GLY A 1 194 ? 18.738 59.040 52.240 1.00 32.91 192 GLY A C 1
ATOM 1355 O O . GLY A 1 194 ? 19.376 60.089 52.452 1.00 33.44 192 GLY A O 1
ATOM 1356 N N . VAL A 1 195 ? 18.256 58.269 53.216 1.00 32.69 193 VAL A N 1
ATOM 1357 C CA . VAL A 1 195 ? 18.405 58.622 54.637 1.00 34.11 193 VAL A CA 1
ATOM 1358 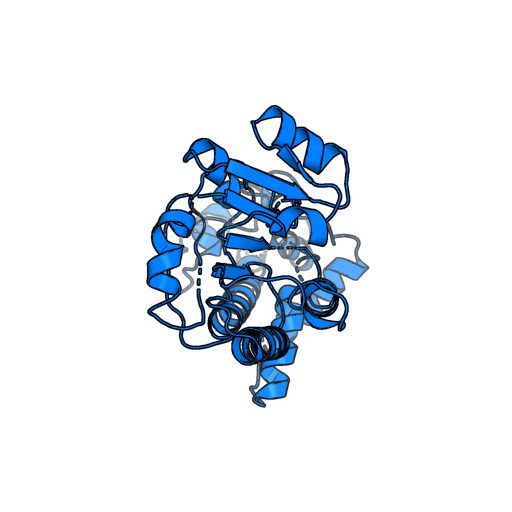C C . VAL A 1 195 ? 19.893 58.690 55.043 1.00 34.53 193 VAL A C 1
ATOM 1359 O O . VAL A 1 195 ? 20.269 59.526 55.856 1.00 34.80 193 VAL A O 1
ATOM 1363 N N . ALA A 1 196 ? 20.715 57.807 54.473 1.00 33.90 194 ALA A N 1
ATOM 1364 C CA . ALA A 1 196 ? 22.154 57.776 54.766 1.00 34.71 194 ALA A CA 1
ATOM 1365 C C . ALA A 1 196 ? 22.849 59.007 54.207 1.00 35.35 194 ALA A C 1
ATOM 1366 O O . ALA A 1 196 ? 23.922 59.356 54.658 1.00 34.27 194 ALA A O 1
ATOM 1368 N N . ASN A 1 197 ? 22.212 59.658 53.228 1.00 35.46 195 ASN A N 1
ATOM 1369 C CA . ASN A 1 197 ? 22.769 60.796 52.563 1.00 36.80 195 ASN A CA 1
ATOM 1370 C C . ASN A 1 197 ? 22.074 62.080 53.000 1.00 38.05 195 ASN A C 1
ATOM 1371 O O . ASN A 1 197 ? 22.164 63.103 52.313 1.00 37.71 195 ASN A O 1
ATOM 1376 N N . GLY A 1 198 ? 21.391 62.008 54.150 1.00 38.44 196 GLY A N 1
ATOM 1377 C CA . GLY A 1 198 ? 20.871 63.196 54.841 1.00 39.64 196 GLY A CA 1
ATOM 1378 C C . GLY A 1 198 ? 19.383 63.531 54.701 1.00 39.81 196 GLY A C 1
ATOM 1379 O O . GLY A 1 198 ? 18.937 64.587 55.177 1.00 40.49 196 GLY A O 1
ATOM 1380 N N . LEU A 1 199 ? 18.608 62.656 54.055 1.00 38.40 197 LEU A N 1
ATOM 1381 C CA . LEU A 1 199 ? 17.185 62.942 53.795 1.00 38.20 197 LEU A CA 1
ATOM 1382 C C . LEU A 1 199 ? 16.265 62.464 54.908 1.00 37.93 197 LEU A C 1
ATOM 1383 O O . LEU A 1 199 ? 16.562 61.487 55.571 1.00 37.98 197 LEU A O 1
ATOM 1388 N N . GLU A 1 200 ? 15.125 63.120 55.071 1.00 37.58 198 GLU A N 1
ATOM 1389 C CA . GLU A 1 200 ? 14.121 62.643 55.995 1.00 37.71 198 GLU A CA 1
ATOM 1390 C C . GLU A 1 200 ? 13.359 61.546 55.290 1.00 36.54 198 GLU A C 1
ATOM 1391 O O . GLU A 1 200 ? 12.888 61.738 54.155 1.00 35.62 198 GLU A O 1
ATOM 1397 N N . ALA A 1 201 ? 13.193 60.411 55.971 1.00 35.83 199 ALA A N 1
ATOM 1398 C CA . ALA A 1 201 ? 12.584 59.234 55.363 1.00 34.21 199 ALA A CA 1
ATOM 1399 C C . ALA A 1 201 ? 11.212 59.559 54.734 1.00 33.86 199 ALA A C 1
ATOM 1400 O O . ALA A 1 201 ? 10.957 59.159 53.603 1.00 33.00 199 ALA A O 1
ATOM 1402 N N . LYS A 1 202 ? 10.360 60.311 55.436 1.00 35.21 200 LYS A N 1
ATOM 1403 C CA . LYS A 1 202 ? 8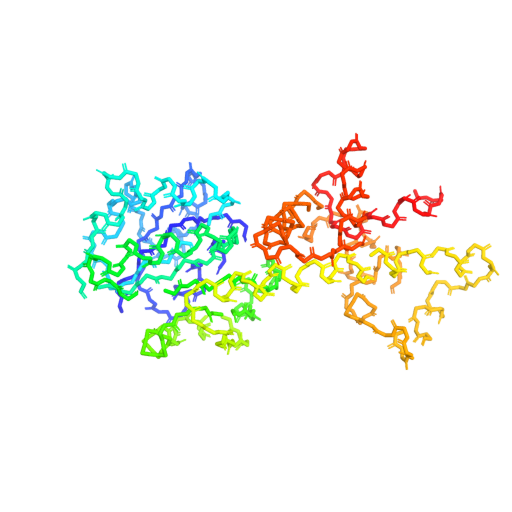.997 60.614 54.935 1.00 36.36 200 LYS A CA 1
ATOM 1404 C C . LYS A 1 202 ? 8.978 61.540 53.736 1.00 36.27 200 LYS A C 1
ATOM 1405 O O . LYS A 1 202 ? 8.072 61.445 52.912 1.00 37.58 200 LYS A O 1
ATOM 1411 N N . VAL A 1 203 ? 9.962 62.431 53.636 1.00 35.11 201 VAL A N 1
ATOM 1412 C CA . VAL A 1 203 ? 10.065 63.302 52.480 1.00 34.31 201 VAL A CA 1
ATOM 1413 C C . VAL A 1 203 ? 10.487 62.505 51.251 1.00 33.40 201 VAL A C 1
ATOM 1414 O O . VAL A 1 203 ? 9.878 62.625 50.201 1.00 32.65 201 VAL A O 1
ATOM 1418 N N . LEU A 1 204 ? 11.531 61.693 51.398 1.00 32.34 202 LEU A N 1
ATOM 1419 C CA . LEU A 1 204 ? 11.982 60.815 50.321 1.00 31.49 202 LEU A CA 1
ATOM 1420 C C . LEU A 1 204 ? 10.905 59.827 49.861 1.00 31.38 202 LEU A C 1
ATOM 1421 O O . LEU A 1 204 ? 10.741 59.646 48.647 1.00 30.60 202 LEU A O 1
ATOM 1426 N N . ALA A 1 205 ? 10.200 59.198 50.825 1.00 30.68 203 ALA A N 1
ATOM 1427 C CA . ALA A 1 205 ? 9.095 58.288 50.526 1.00 30.67 203 ALA A CA 1
ATOM 1428 C C . ALA A 1 205 ? 8.028 58.963 49.666 1.00 31.71 203 ALA A C 1
ATOM 1429 O O . ALA A 1 205 ? 7.569 58.389 48.676 1.00 30.07 203 ALA A O 1
ATOM 1431 N N . GLU A 1 206 ? 7.632 60.186 50.037 1.00 33.75 204 GLU A N 1
ATOM 1432 C CA . GLU A 1 206 ? 6.566 60.872 49.300 1.00 34.87 204 GLU A CA 1
ATOM 1433 C C . GLU A 1 206 ? 7.037 61.184 47.867 1.00 33.93 204 GLU A C 1
ATOM 1434 O O . GLU A 1 206 ? 6.286 60.994 46.897 1.00 33.19 204 GLU A O 1
ATOM 1440 N N . ILE A 1 207 ? 8.280 61.656 47.734 1.00 33.41 205 ILE A N 1
ATOM 1441 C CA . ILE A 1 207 ? 8.820 62.039 46.415 1.00 32.93 205 ILE A CA 1
ATOM 1442 C C . ILE A 1 207 ? 8.815 60.849 45.459 1.00 31.92 205 ILE A C 1
ATOM 1443 O O . ILE A 1 207 ? 8.300 60.934 44.343 1.00 30.95 205 ILE A O 1
ATOM 1456 N N . ARG A 1 209 ? 7.223 57.923 45.787 1.00 32.14 207 ARG A N 1
ATOM 1457 C CA . ARG A 1 209 ? 5.876 57.349 45.626 1.00 32.27 207 ARG A CA 1
ATOM 1458 C C . ARG A 1 209 ? 5.135 58.066 44.517 1.00 32.97 207 ARG A C 1
ATOM 1459 O O . ARG A 1 209 ? 4.371 57.453 43.741 1.00 33.78 207 ARG A O 1
ATOM 1467 N N . ARG A 1 210 ? 5.369 59.373 44.434 1.00 33.42 208 ARG A N 1
ATOM 1468 C CA . ARG A 1 210 ? 4.641 60.225 43.498 1.00 33.68 208 ARG A CA 1
ATOM 1469 C C . ARG A 1 210 ? 5.381 60.412 42.157 1.00 33.61 208 ARG A C 1
ATOM 1470 O O . ARG A 1 210 ? 4.907 61.141 41.280 1.00 33.24 208 ARG A O 1
ATOM 1478 N N . SER A 1 211 ? 6.520 59.741 42.008 1.00 32.53 209 SER A N 1
ATOM 1479 C CA . SER A 1 211 ? 7.352 59.883 40.827 1.00 33.31 209 SER A CA 1
ATOM 1480 C C . SER A 1 211 ? 7.611 58.541 40.128 1.00 32.45 209 SER A C 1
ATOM 1481 O O . SER A 1 211 ? 6.911 57.547 40.389 1.00 32.23 209 SER A O 1
ATOM 1484 N N . SER A 1 212 ? 8.593 58.519 39.227 1.00 31.82 210 SER A N 1
ATOM 1485 C CA . SER A 1 212 ? 8.857 57.311 38.410 1.00 31.21 210 SER A CA 1
ATOM 1486 C C . SER A 1 212 ? 9.397 56.122 39.239 1.00 30.22 210 SER A C 1
ATOM 1487 O O . SER A 1 212 ? 9.371 55.002 38.778 1.00 30.56 210 SER A O 1
ATOM 1490 N N . GLY A 1 213 ? 9.822 56.368 40.477 1.00 30.62 211 GLY A N 1
ATOM 1491 C CA . GLY A 1 213 ? 10.145 55.283 41.399 1.00 29.70 211 GLY A CA 1
ATOM 1492 C C . GLY A 1 213 ? 8.916 54.681 42.058 1.00 29.77 211 GLY A C 1
ATOM 1493 O O . GLY A 1 213 ? 9.030 53.695 42.811 1.00 30.09 211 GLY A O 1
ATOM 1494 N N . GLY A 1 214 ? 7.731 55.206 41.726 1.00 29.30 212 GLY A N 1
ATOM 1495 C CA . GLY A 1 214 ? 6.500 54.790 42.398 1.00 28.58 212 GLY A CA 1
ATOM 1496 C C . GLY A 1 214 ? 6.164 53.310 42.284 1.00 28.13 212 GLY A C 1
ATOM 1497 O O . GLY A 1 214 ? 6.336 52.686 41.215 1.00 27.68 212 GLY A O 1
ATOM 1498 N N . ASN A 1 215 ? 5.675 52.733 43.381 1.00 27.81 213 ASN A N 1
ATOM 1499 C CA . ASN A 1 215 ? 5.320 51.315 43.385 1.00 27.22 213 ASN A CA 1
ATOM 1500 C C . ASN A 1 215 ? 4.394 50.960 44.542 1.00 28.36 213 ASN A C 1
ATOM 1501 O O . ASN A 1 215 ? 4.127 51.784 45.461 1.00 27.98 213 ASN A O 1
ATOM 1506 N N . TRP A 1 216 ? 3.875 49.740 44.483 1.00 27.91 214 TRP A N 1
ATOM 1507 C CA . TRP A 1 216 ? 2.967 49.256 45.498 1.00 29.38 214 TRP A CA 1
ATOM 1508 C C . TRP A 1 216 ? 3.525 49.385 46.933 1.00 29.63 214 TRP A C 1
ATOM 1509 O O . TRP A 1 216 ? 2.802 49.809 47.836 1.00 30.82 214 TRP A O 1
ATOM 1520 N N . ALA A 1 217 ? 4.801 49.045 47.144 1.00 29.63 215 ALA A N 1
ATOM 1521 C CA . ALA A 1 217 ? 5.364 49.123 48.490 1.00 30.17 215 ALA A CA 1
ATOM 1522 C C . ALA A 1 217 ? 5.265 50.555 49.007 1.00 31.11 215 ALA A C 1
ATOM 1523 O O . ALA A 1 217 ? 4.972 50.761 50.175 1.00 31.36 215 ALA A O 1
ATOM 1525 N N . LEU A 1 218 ? 5.549 51.524 48.131 1.00 30.44 216 LEU A N 1
ATOM 1526 C CA . LEU A 1 218 ? 5.549 52.920 48.522 1.00 30.89 216 LEU A CA 1
ATOM 1527 C C . LEU A 1 218 ? 4.121 53.434 48.741 1.00 31.86 216 LEU A C 1
ATOM 1528 O O . LEU A 1 218 ? 3.909 54.370 49.523 1.00 31.98 216 LEU A O 1
ATOM 1533 N N . GLU A 1 219 ? 3.142 52.822 48.072 1.00 31.59 217 GLU A N 1
ATOM 1534 C CA . GLU A 1 219 ? 1.756 53.291 48.214 1.00 32.93 217 GLU A CA 1
ATOM 1535 C C . GLU A 1 219 ? 1.157 52.834 49.533 1.00 33.49 217 GLU A C 1
ATOM 1536 O O . GLU A 1 219 ? 0.365 53.532 50.127 1.00 34.13 217 GLU A O 1
ATOM 1542 N N . VAL A 1 220 ? 1.538 51.642 49.988 1.00 34.14 218 VAL A N 1
ATOM 1543 C CA . VAL A 1 220 ? 0.691 50.909 50.911 1.00 34.62 218 VAL A CA 1
ATOM 1544 C C . VAL A 1 220 ? 1.498 50.112 51.928 1.00 34.09 218 VAL A C 1
ATOM 1545 O O . VAL A 1 220 ? 0.945 49.565 52.870 1.00 34.56 218 VAL A O 1
ATOM 1549 N N . TYR A 1 221 ? 2.822 50.070 51.782 1.00 32.50 219 TYR A N 1
ATOM 1550 C CA . TYR A 1 221 ? 3.586 49.104 52.575 1.00 31.90 219 TYR A CA 1
ATOM 1551 C C . TYR A 1 221 ? 5.054 49.514 52.722 1.00 30.82 219 TYR A C 1
ATOM 1552 O O . TYR A 1 221 ? 5.967 48.744 52.380 1.00 28.92 219 TYR A O 1
ATOM 1561 N N . ASN A 1 222 ? 5.277 50.722 53.227 1.00 30.76 220 ASN A N 1
ATOM 1562 C CA . ASN A 1 222 ? 6.625 51.288 53.218 1.00 30.39 220 ASN A CA 1
ATOM 1563 C C . ASN A 1 222 ? 7.536 50.547 54.208 1.00 29.50 220 ASN A C 1
ATOM 1564 O O . ASN A 1 222 ? 7.145 50.363 55.354 1.00 30.76 220 ASN A O 1
ATOM 1569 N N . PRO A 1 223 ? 8.728 50.068 53.771 1.00 29.45 221 PRO A N 1
ATOM 1570 C CA . PRO A 1 223 ? 9.590 49.297 54.694 1.00 28.47 221 PRO A CA 1
ATOM 1571 C C . PRO A 1 223 ? 10.356 50.057 55.782 1.00 29.01 221 PRO A C 1
ATOM 1572 O O . PRO A 1 223 ? 10.973 49.415 56.638 1.00 28.97 221 PRO A O 1
ATOM 1576 N N . TRP A 1 224 ? 10.303 51.390 55.774 1.00 29.49 222 TRP A N 1
ATOM 1577 C CA . TRP A 1 224 ? 11.049 52.238 56.744 1.00 28.90 222 TRP A CA 1
ATOM 1578 C C . TRP A 1 224 ? 10.217 52.563 57.979 1.00 29.45 222 TRP A C 1
ATOM 1579 O O . TRP A 1 224 ? 9.136 53.139 57.841 1.00 29.73 222 TRP A O 1
ATOM 1590 N N . PRO A 1 225 ? 10.692 52.160 59.181 1.00 30.17 223 PRO A N 1
ATOM 1591 C CA . PRO A 1 225 ? 9.880 52.300 60.412 1.00 31.66 223 PRO A CA 1
ATOM 1592 C C . PRO A 1 225 ? 9.441 53.722 60.578 1.00 33.24 223 PRO A C 1
ATOM 1593 O O . PRO A 1 225 ? 10.254 54.633 60.356 1.00 32.86 223 PRO A O 1
ATOM 1597 N N . GLY A 1 226 ? 8.169 53.914 60.937 1.00 34.29 224 GLY A N 1
ATOM 1598 C CA . GLY A 1 226 ? 7.665 55.288 61.178 1.00 36.31 224 GLY A CA 1
ATOM 1599 C C . GLY A 1 226 ? 7.116 55.998 59.942 1.00 36.14 224 GLY A C 1
ATOM 1600 O O . GLY A 1 226 ? 6.387 56.976 60.075 1.00 36.22 224 GLY A O 1
ATOM 1601 N N . VAL A 1 227 ? 7.427 55.510 58.741 1.00 35.03 225 VAL A N 1
ATOM 1602 C CA . VAL A 1 227 ? 6.886 56.177 57.557 1.00 35.50 225 VAL A CA 1
ATOM 1603 C C . VAL A 1 227 ? 5.369 55.995 57.450 1.00 37.49 225 VAL A C 1
ATOM 1604 O O . VAL A 1 227 ? 4.626 56.990 57.409 1.00 37.96 225 VAL A O 1
ATOM 1616 N N . GLU A 1 229 ? 2.473 54.518 59.775 1.00 41.65 227 GLU A N 1
ATOM 1617 C CA . GLU A 1 229 ? 2.311 54.001 61.112 1.00 43.17 227 GLU A CA 1
ATOM 1618 C C . GLU A 1 229 ? 1.560 52.653 61.172 1.00 42.85 227 GLU A C 1
ATOM 1619 O O . GLU A 1 229 ? 1.802 51.880 62.110 1.00 43.42 227 GLU A O 1
ATOM 1625 N N . ASN A 1 230 ? 0.699 52.358 60.181 1.00 41.77 228 ASN A N 1
ATOM 1626 C CA . ASN A 1 230 ? -0.037 51.066 60.143 1.00 42.15 228 ASN A CA 1
ATOM 1627 C C . ASN A 1 230 ? 0.653 49.904 59.422 1.00 40.71 228 ASN A C 1
ATOM 1628 O O . ASN A 1 230 ? 0.056 48.815 59.292 1.00 41.20 228 ASN A O 1
ATOM 1633 N N . ALA A 1 231 ? 1.875 50.146 58.934 1.00 38.45 229 ALA A N 1
ATOM 1634 C CA . ALA A 1 231 ? 2.645 49.146 58.203 1.00 36.87 229 ALA A CA 1
ATOM 1635 C C . ALA A 1 231 ? 3.456 48.302 59.183 1.00 36.20 229 ALA A C 1
ATOM 1636 O O . ALA A 1 231 ? 3.781 48.777 60.275 1.00 37.04 229 ALA A O 1
ATOM 1638 N N . PRO A 1 232 ? 3.791 47.054 58.806 1.00 35.29 230 PRO A N 1
ATOM 1639 C CA . PRO A 1 232 ? 4.644 46.231 59.686 1.00 35.20 230 PRO A CA 1
ATOM 1640 C C . PRO A 1 232 ? 5.943 46.910 60.153 1.00 34.72 230 PRO A C 1
ATOM 1641 O O . PRO A 1 232 ? 6.392 46.637 61.254 1.00 35.19 230 PRO A O 1
ATOM 1645 N N . ALA A 1 233 ? 6.525 47.788 59.342 1.00 34.23 231 ALA A N 1
ATOM 1646 C CA . ALA A 1 233 ? 7.792 48.426 59.714 1.00 34.27 231 ALA A CA 1
ATOM 1647 C C . ALA A 1 233 ? 7.696 49.269 60.982 1.00 34.83 231 ALA A C 1
ATOM 1648 O O . ALA A 1 233 ? 8.684 49.447 61.695 1.00 35.89 231 ALA A O 1
ATOM 1650 N N . SER A 1 234 ? 6.502 49.775 61.268 1.00 35.99 232 SER A N 1
ATOM 1651 C CA . SER A 1 234 ? 6.281 50.639 62.412 1.00 36.74 232 SER A CA 1
ATOM 1652 C C . SER A 1 234 ? 5.961 49.866 63.682 1.00 38.19 232 SER A C 1
ATOM 1653 O O . SER A 1 234 ? 5.743 50.467 64.729 1.00 39.04 232 SER A O 1
ATOM 1656 N N . ARG A 1 235 ? 5.938 48.535 63.600 1.00 38.41 233 ARG A N 1
ATOM 1657 C CA . ARG A 1 235 ? 5.720 47.696 64.784 1.00 39.41 233 ARG A CA 1
ATOM 1658 C C . ARG A 1 235 ? 6.707 46.534 64.731 1.00 39.82 233 ARG A C 1
ATOM 1659 O O . ARG A 1 235 ? 6.353 45.358 64.974 1.00 40.20 233 ARG A O 1
ATOM 1667 N N . ASP A 1 236 ? 7.946 46.870 64.376 1.00 40.00 234 ASP A N 1
ATOM 1668 C CA . ASP A 1 236 ? 9.047 45.931 64.451 1.00 40.42 234 ASP A CA 1
ATOM 1669 C C . ASP A 1 236 ? 8.854 44.716 63.532 1.00 38.36 234 ASP A C 1
ATOM 1670 O O . ASP A 1 236 ? 9.241 43.594 63.878 1.00 37.81 234 ASP A O 1
ATOM 1675 N N . TYR A 1 237 ? 8.221 44.934 62.384 1.00 36.35 235 TYR A N 1
ATOM 1676 C CA . TYR A 1 237 ? 8.023 43.871 61.414 1.00 34.80 235 TYR A CA 1
ATOM 1677 C C . TYR A 1 237 ? 7.290 42.654 61.988 1.00 35.21 235 TYR A C 1
ATOM 1678 O O . TYR A 1 237 ? 7.506 41.561 61.512 1.00 35.49 235 TYR A O 1
ATOM 1687 N N . SER A 1 238 ? 6.394 42.841 62.966 1.00 35.33 236 SER A N 1
ATOM 1688 C CA . SER A 1 238 ? 5.532 41.732 63.415 1.00 36.44 236 SER A CA 1
ATOM 1689 C C . SER A 1 238 ? 4.319 41.623 62.486 1.00 36.12 236 SER A C 1
ATOM 1690 O O . SER A 1 238 ? 3.852 42.645 61.955 1.00 36.33 236 SER A O 1
ATOM 1693 N N . GLY A 1 239 ? 3.819 40.412 62.295 1.00 35.33 237 GLY A N 1
ATOM 1694 C CA . GLY A 1 239 ? 2.631 40.155 61.487 1.00 35.21 237 GLY A CA 1
ATOM 1695 C C . GLY A 1 239 ? 2.908 40.308 60.013 1.00 34.96 237 GLY A C 1
ATOM 1696 O O . GLY A 1 239 ? 4.024 40.030 59.564 1.00 34.72 237 GLY A O 1
ATOM 1697 N N . GLY A 1 240 ? 1.910 40.787 59.264 1.00 35.20 238 GLY A N 1
ATOM 1698 C CA . GLY A 1 240 ? 2.027 40.956 57.815 1.00 35.09 238 GLY A CA 1
ATOM 1699 C C . GLY A 1 240 ? 2.226 39.651 57.047 1.00 35.43 238 GLY A C 1
ATOM 1700 O O . GLY A 1 240 ? 1.478 38.714 57.197 1.00 36.73 238 GLY A O 1
ATOM 1701 N N . PHE A 1 241 ? 3.250 39.583 56.222 1.00 35.60 239 PHE A N 1
ATOM 1702 C CA . PHE A 1 241 ? 3.417 38.446 55.333 1.00 35.27 239 PHE A CA 1
ATOM 1703 C C . PHE A 1 241 ? 4.840 37.948 55.538 1.00 35.51 239 PHE A C 1
ATOM 1704 O O . PHE A 1 241 ? 5.799 38.634 55.199 1.00 34.70 239 PHE A O 1
ATOM 1720 N N . ALA A 1 243 ? 8.514 36.611 55.870 1.00 34.14 241 ALA A N 1
ATOM 1721 C CA . ALA A 1 243 ? 9.673 36.502 54.991 1.00 33.38 241 ALA A CA 1
ATOM 1722 C C . ALA A 1 243 ? 9.836 35.082 54.465 1.00 33.53 241 ALA A C 1
ATOM 1723 O O . ALA A 1 243 ? 10.256 34.874 53.315 1.00 33.09 241 ALA A O 1
ATOM 1725 N N . GLN A 1 244 ? 9.532 34.098 55.314 1.00 33.70 242 GLN A N 1
ATOM 1726 C CA . GLN A 1 244 ? 9.701 32.690 54.929 1.00 34.50 242 GLN A CA 1
ATOM 1727 C C . GLN A 1 244 ? 8.765 32.340 53.778 1.00 34.03 242 GLN A C 1
ATOM 1728 O O . GLN A 1 244 ? 9.172 31.636 52.842 1.00 34.24 242 GLN A O 1
ATOM 1734 N N . LEU A 1 245 ? 7.534 32.856 53.836 1.00 33.39 243 LEU A N 1
ATOM 1735 C CA . LEU A 1 245 ? 6.557 32.698 52.754 1.00 34.01 243 LEU A CA 1
ATOM 1736 C C . LEU A 1 245 ? 6.954 33.427 51.458 1.00 33.82 243 LEU A C 1
ATOM 1737 O O . LEU A 1 245 ? 6.795 32.878 50.347 1.00 33.46 243 LEU A O 1
ATOM 1750 N N . ALA A 1 247 ? 10.058 33.898 50.651 1.00 33.40 245 ALA A N 1
ATOM 1751 C CA . ALA A 1 247 ? 11.186 33.074 50.150 1.00 34.12 245 ALA A CA 1
ATOM 1752 C C . ALA A 1 247 ? 10.661 31.841 49.414 1.00 35.26 245 ALA A C 1
ATOM 1753 O O . ALA A 1 247 ? 11.220 31.430 48.399 1.00 36.57 245 ALA A O 1
ATOM 1755 N N . LYS A 1 248 ? 9.579 31.259 49.931 1.00 35.58 246 LYS A N 1
ATOM 1756 C CA . LYS A 1 248 ? 8.919 30.125 49.294 1.00 35.93 246 LYS A CA 1
ATOM 1757 C C . LYS A 1 248 ? 8.436 30.525 47.894 1.00 34.92 246 LYS A C 1
ATOM 1758 O O . LYS A 1 248 ? 8.768 29.867 46.902 1.00 34.04 246 LYS A O 1
ATOM 1764 N N . ASP A 1 249 ? 7.652 31.602 47.838 1.00 33.63 247 ASP A N 1
ATOM 1765 C CA . ASP A 1 249 ? 7.077 32.128 46.588 1.00 33.11 247 ASP A CA 1
ATOM 1766 C C . ASP A 1 249 ? 8.149 32.405 45.560 1.00 32.28 247 ASP A C 1
ATOM 1767 O O . ASP A 1 249 ? 7.978 32.124 44.400 1.00 32.37 247 ASP A O 1
ATOM 1772 N N . LEU A 1 250 ? 9.255 32.982 45.999 1.00 31.73 248 LEU A N 1
ATOM 1773 C CA . LEU A 1 250 ? 10.383 33.266 45.113 1.00 31.69 248 LEU A CA 1
ATOM 1774 C C . LEU A 1 250 ? 10.932 31.941 44.615 1.00 31.26 248 LEU A C 1
ATOM 1775 O O . LEU A 1 250 ? 11.344 31.825 43.482 1.00 31.29 248 LEU A O 1
ATOM 1780 N N . GLY A 1 251 ? 10.920 30.928 45.471 1.00 31.96 249 GLY A N 1
ATOM 1781 C CA . GLY A 1 251 ? 11.451 29.604 45.107 1.00 32.37 249 GLY A CA 1
ATOM 1782 C C . GLY A 1 251 ? 10.628 28.958 43.998 1.00 33.09 249 GLY A C 1
ATOM 1783 O O . GLY A 1 251 ? 11.187 28.409 43.054 1.00 32.93 249 GLY A O 1
ATOM 1784 N N . LEU A 1 252 ? 9.307 29.052 44.106 1.00 33.30 250 LEU A N 1
ATOM 1785 C CA . LEU A 1 252 ? 8.392 28.613 43.042 1.00 34.85 250 LEU A CA 1
ATOM 1786 C C . LEU A 1 252 ? 8.608 29.358 41.714 1.00 34.73 250 LEU A C 1
ATOM 1787 O O . LEU A 1 252 ? 8.518 28.760 40.619 1.00 34.93 250 LEU A O 1
ATOM 1792 N N . ALA A 1 253 ? 8.870 30.656 41.815 1.00 33.37 251 ALA A N 1
ATOM 1793 C CA . ALA A 1 253 ? 9.161 31.454 40.639 1.00 33.39 251 ALA A CA 1
ATOM 1794 C C . ALA A 1 253 ? 10.442 30.942 39.919 1.00 34.77 251 ALA A C 1
ATOM 1795 O O . ALA A 1 253 ? 10.465 30.842 38.682 1.00 35.11 251 ALA A O 1
ATOM 1797 N N . GLN A 1 254 ? 11.469 30.560 40.688 1.00 34.88 252 GLN A N 1
ATOM 1798 C CA . GLN A 1 254 ? 12.670 29.934 40.118 1.00 36.21 252 GLN A CA 1
ATOM 1799 C C . GLN A 1 254 ? 12.373 28.645 39.359 1.00 36.27 252 GLN A C 1
ATOM 1800 O O . GLN A 1 254 ? 13.028 28.335 38.357 1.00 36.26 252 GLN A O 1
ATOM 1806 N N . GLU A 1 255 ? 11.413 27.885 39.871 1.00 36.00 253 GLU A N 1
ATOM 1807 C CA . GLU A 1 255 ? 11.066 26.614 39.259 1.00 36.90 253 GLU A CA 1
ATOM 1808 C C . GLU A 1 255 ? 10.412 26.864 37.919 1.00 36.33 253 GLU A C 1
ATOM 1809 O O . GLU A 1 255 ? 10.712 26.170 36.949 1.00 35.28 253 GLU A O 1
ATOM 1815 N N . ALA A 1 256 ? 9.557 27.895 37.881 1.00 35.56 254 ALA A N 1
ATOM 1816 C CA . ALA A 1 256 ? 8.911 28.337 36.641 1.00 35.78 254 ALA A CA 1
ATOM 1817 C C . ALA A 1 256 ? 9.953 28.863 35.671 1.00 35.38 254 ALA A C 1
ATOM 1818 O O . ALA A 1 256 ? 9.847 28.618 34.498 1.00 37.24 254 ALA A O 1
ATOM 1820 N N . ALA A 1 257 ? 10.967 29.552 36.173 1.00 34.89 255 ALA A N 1
ATOM 1821 C CA . ALA A 1 257 ? 12.030 30.082 35.324 1.00 34.77 255 ALA A CA 1
ATOM 1822 C C . ALA A 1 257 ? 12.865 28.941 34.727 1.00 35.63 255 ALA A C 1
ATOM 1823 O O . ALA A 1 257 ? 13.200 28.977 33.543 1.00 35.49 255 ALA A O 1
ATOM 1825 N N . GLN A 1 258 ? 13.156 27.903 35.519 1.00 36.86 256 GLN A N 1
ATOM 1826 C CA . GLN A 1 258 ? 13.957 26.783 35.004 1.00 37.96 256 GLN A CA 1
ATOM 1827 C C . GLN A 1 258 ? 13.167 26.095 33.890 1.00 39.52 256 GLN A C 1
ATOM 1828 O O . GLN A 1 258 ? 13.736 25.680 32.859 1.00 39.47 256 GLN A O 1
ATOM 1834 N N . ALA A 1 259 ? 11.847 26.014 34.096 1.00 39.38 257 ALA A N 1
ATOM 1835 C CA . ALA A 1 259 ? 10.962 25.294 33.180 1.00 41.16 257 ALA A CA 1
ATOM 1836 C C . ALA A 1 259 ? 10.890 25.970 31.818 1.00 41.28 257 ALA A C 1
ATOM 1837 O O . ALA A 1 259 ? 10.686 25.304 30.824 1.00 41.56 257 ALA A O 1
ATOM 1839 N N . SER A 1 260 ? 11.074 27.293 31.789 1.00 40.66 258 SER A N 1
ATOM 1840 C CA . SER A 1 260 ? 10.998 28.058 30.547 1.00 41.48 258 SER A CA 1
ATOM 1841 C C . SER A 1 260 ? 12.338 28.671 30.131 1.00 41.83 258 SER A C 1
ATOM 1842 O O . SER A 1 260 ? 12.405 29.388 29.143 1.00 42.40 258 SER A O 1
ATOM 1845 N N . ALA A 1 261 ? 13.402 28.387 30.887 1.00 42.02 259 ALA A N 1
ATOM 1846 C CA . ALA A 1 261 ? 14.735 28.955 30.626 1.00 41.61 259 ALA A CA 1
ATOM 1847 C C . ALA A 1 261 ? 14.691 30.480 30.659 1.00 40.93 259 ALA A C 1
ATOM 1848 O O . ALA A 1 261 ? 15.419 31.146 29.926 1.00 42.19 259 ALA A O 1
ATOM 1850 N N . SER A 1 262 ? 13.841 31.034 31.520 1.00 39.13 260 SER A N 1
ATOM 1851 C CA . SER A 1 262 ? 13.750 32.469 31.677 1.00 37.92 260 SER A CA 1
ATOM 1852 C C . SER A 1 262 ? 14.850 32.959 32.642 1.00 36.55 260 SER A C 1
ATOM 1853 O O . SER A 1 262 ? 15.089 32.351 33.679 1.00 36.96 260 SER A O 1
ATOM 1856 N N . SER A 1 263 ? 15.504 34.056 32.289 1.00 35.14 261 SER A N 1
ATOM 1857 C CA . SER A 1 263 ? 16.482 34.697 33.155 1.00 33.91 261 SER A CA 1
ATOM 1858 C C . SER A 1 263 ? 15.772 35.650 34.132 1.00 33.19 261 SER A C 1
ATOM 1859 O O . SER A 1 263 ? 15.017 36.555 33.723 1.00 31.65 261 SER A O 1
ATOM 1862 N N . THR A 1 264 ? 16.020 35.437 35.424 1.00 32.62 262 THR A N 1
ATOM 1863 C CA . THR A 1 264 ? 15.426 36.273 36.482 1.00 32.54 262 THR A CA 1
ATOM 1864 C C . THR A 1 264 ? 16.481 36.873 37.439 1.00 32.26 262 THR A C 1
ATOM 1865 O O . THR A 1 264 ? 16.509 36.547 38.647 1.00 31.72 262 THR A O 1
ATOM 1869 N N . PRO A 1 265 ? 17.343 37.773 36.908 1.00 33.05 263 PRO A N 1
ATOM 1870 C CA . PRO A 1 265 ? 18.436 38.259 37.751 1.00 32.34 263 PRO A CA 1
ATOM 1871 C C . PRO A 1 265 ? 17.979 39.033 38.973 1.00 31.21 263 PRO A C 1
ATOM 1872 O O . PRO A 1 265 ? 18.590 38.911 40.036 1.00 30.49 263 PRO A O 1
ATOM 1884 N N . GLY A 1 267 ? 14.803 38.848 40.542 1.00 30.39 265 GLY A N 1
ATOM 1885 C CA . GLY A 1 267 ? 14.092 37.856 41.391 1.00 29.90 265 GLY A CA 1
ATOM 1886 C C . GLY A 1 267 ? 15.064 36.901 42.097 1.00 30.90 265 GLY A C 1
ATOM 1887 O O . GLY A 1 267 ? 15.015 36.801 43.310 1.00 30.80 265 GLY A O 1
ATOM 1888 N N . SER A 1 268 ? 15.943 36.215 41.345 1.00 30.33 266 SER A N 1
ATOM 1889 C CA . SER A 1 268 ? 17.020 35.372 41.927 1.00 31.67 266 SER A CA 1
ATOM 1890 C C . SER A 1 268 ? 17.848 36.073 43.009 1.00 30.68 266 SER A C 1
ATOM 1891 O O . SER A 1 268 ? 18.118 35.485 44.060 1.00 30.89 266 SER A O 1
ATOM 1894 N N . LEU A 1 269 ? 18.293 37.296 42.735 1.00 29.48 267 LEU A N 1
ATOM 1895 C CA . LEU A 1 269 ? 18.986 38.073 43.759 1.00 29.25 267 LEU A CA 1
ATOM 1896 C C . LEU A 1 269 ? 18.045 38.324 44.933 1.00 28.14 267 LEU A C 1
ATOM 1897 O O . LEU A 1 269 ? 18.445 38.171 46.081 1.00 28.83 267 LEU A O 1
ATOM 1902 N N . ALA A 1 270 ? 16.789 38.674 44.667 1.00 27.55 268 ALA A N 1
ATOM 1903 C CA . ALA A 1 270 ? 15.836 38.903 45.776 1.00 27.38 268 ALA A CA 1
ATOM 1904 C C . ALA A 1 270 ? 15.805 37.659 46.661 1.00 28.41 268 ALA A C 1
ATOM 1905 O O . ALA A 1 270 ? 15.865 37.757 47.883 1.00 28.61 268 ALA A O 1
ATOM 1907 N N . LEU A 1 271 ? 15.746 36.487 46.026 1.00 28.92 269 LEU A N 1
ATOM 1908 C CA . LEU A 1 271 ? 15.713 35.230 46.752 1.00 29.80 269 LEU A CA 1
ATOM 1909 C C . LEU A 1 271 ? 16.966 34.994 47.600 1.00 29.71 269 LEU A C 1
ATOM 1910 O O . LEU A 1 271 ? 16.859 34.618 48.759 1.00 29.95 269 LEU A O 1
ATOM 1915 N N . SER A 1 272 ? 18.138 35.282 47.051 1.00 29.96 270 SER A N 1
ATOM 1916 C CA . SER A 1 272 ? 19.371 35.202 47.829 1.00 30.48 270 SER A CA 1
ATOM 1917 C C . SER A 1 272 ? 19.347 36.065 49.087 1.00 29.54 270 SER A C 1
ATOM 1918 O O . SER A 1 272 ? 19.815 35.642 50.120 1.00 30.40 270 SER A O 1
ATOM 1921 N N . LEU A 1 273 ? 18.783 37.258 48.983 1.00 28.72 271 LEU A N 1
ATOM 1922 C CA . LEU A 1 273 ? 18.682 38.219 50.090 1.00 29.26 271 LEU A CA 1
ATOM 1923 C C . LEU A 1 273 ? 17.654 37.767 51.138 1.00 28.86 271 LEU A C 1
ATOM 1924 O O . LEU A 1 273 ? 17.899 37.864 52.361 1.00 28.87 271 LEU A O 1
ATOM 1929 N N . TYR A 1 274 ? 16.536 37.217 50.658 1.00 28.52 272 TYR A N 1
ATOM 1930 C CA . TYR A 1 274 ? 15.566 36.591 51.569 1.00 28.33 272 TYR A CA 1
ATOM 1931 C C . TYR A 1 274 ? 16.184 35.431 52.316 1.00 29.29 272 TYR A C 1
ATOM 1932 O O . TYR A 1 274 ? 15.938 35.263 53.509 1.00 29.44 272 TYR A O 1
ATOM 1941 N N . ARG A 1 275 ? 17.039 34.660 51.650 1.00 29.73 273 ARG A N 1
ATOM 1942 C CA . ARG A 1 275 ? 17.647 33.534 52.347 1.00 31.79 273 ARG A CA 1
ATOM 1943 C C . ARG A 1 275 ? 18.609 33.989 53.448 1.00 31.74 273 ARG A C 1
ATOM 1944 O O . ARG A 1 275 ? 18.727 33.323 54.475 1.00 32.47 273 ARG A O 1
ATOM 1952 N N . LEU A 1 276 ? 19.275 35.126 53.213 1.00 31.68 274 LEU A N 1
ATOM 1953 C CA . LEU A 1 276 ? 20.132 35.793 54.206 1.00 32.47 274 LEU A CA 1
ATOM 1954 C C . LEU A 1 276 ? 19.303 36.195 55.415 1.00 32.07 274 LEU A C 1
ATOM 1955 O O . LEU A 1 276 ? 19.718 36.022 56.528 1.00 32.15 274 LEU A O 1
ATOM 1960 N N . LEU A 1 277 ? 18.106 36.711 55.179 1.00 31.31 275 LEU A N 1
ATOM 1961 C CA . LEU A 1 277 ? 17.197 37.067 56.267 1.00 31.98 275 LEU A CA 1
ATOM 1962 C C . LEU A 1 277 ? 16.843 35.852 57.101 1.00 32.87 275 LEU A C 1
ATOM 1963 O O . LEU A 1 277 ? 16.724 35.963 58.321 1.00 33.64 275 LEU A O 1
ATOM 1968 N N . LEU A 1 278 ? 16.701 34.703 56.443 1.00 32.88 276 LEU A N 1
ATOM 1969 C CA . LEU A 1 278 ? 16.374 33.457 57.128 1.00 34.89 276 LEU A CA 1
ATOM 1970 C C . LEU A 1 278 ? 17.520 33.003 58.025 1.00 35.77 276 LEU A C 1
ATOM 1971 O O . LEU A 1 278 ? 17.274 32.635 59.186 1.00 34.98 276 LEU A O 1
ATOM 1976 N N . LYS A 1 279 ? 18.761 33.060 57.506 1.00 35.75 277 LYS A N 1
ATOM 1977 C CA . LYS A 1 279 ? 19.921 32.720 58.323 1.00 37.74 277 LYS A CA 1
ATOM 1978 C C . LYS A 1 279 ? 19.913 33.591 59.580 1.00 37.89 277 LYS A C 1
ATOM 1979 O O . LYS A 1 279 ? 20.296 33.125 60.642 1.00 39.53 277 LYS A O 1
ATOM 1985 N N . GLN A 1 280 ? 19.471 34.844 59.448 1.00 36.76 278 GLN A N 1
ATOM 1986 C CA . GLN A 1 280 ? 19.451 35.800 60.553 1.00 38.42 278 GLN A CA 1
ATOM 1987 C C . GLN A 1 280 ? 18.317 35.615 61.581 1.00 38.37 278 GLN A C 1
ATOM 1988 O O . GLN A 1 280 ? 18.313 36.275 62.607 1.00 39.83 278 GLN A O 1
ATOM 1994 N N . GLY A 1 281 ? 17.385 34.712 61.327 1.00 37.22 279 GLY A N 1
ATOM 1995 C CA . GLY A 1 281 ? 16.333 34.428 62.284 1.00 36.90 279 GLY A CA 1
ATOM 1996 C C . GLY A 1 281 ? 15.011 35.123 62.034 1.00 36.42 279 GLY A C 1
ATOM 1997 O O . GLY A 1 281 ? 14.121 35.103 62.916 1.00 36.41 279 GLY A O 1
ATOM 1998 N N . TYR A 1 282 ? 14.872 35.729 60.843 1.00 34.83 280 TYR A N 1
ATOM 1999 C CA . TYR A 1 282 ? 13.721 36.598 60.524 1.00 34.55 280 TYR A CA 1
ATOM 2000 C C . TYR A 1 282 ? 12.614 35.916 59.695 1.00 33.31 280 TYR A C 1
ATOM 2001 O O . TYR A 1 282 ? 11.805 36.588 59.072 1.00 33.18 280 TYR A O 1
ATOM 2010 N N . ALA A 1 283 ? 12.610 34.597 59.655 1.00 33.17 281 ALA A N 1
ATOM 2011 C CA . ALA A 1 283 ? 11.606 33.824 58.905 1.00 32.60 281 ALA A CA 1
ATOM 2012 C C . ALA A 1 283 ? 10.169 34.246 59.219 1.00 32.11 281 ALA A C 1
ATOM 2013 O O . ALA A 1 283 ? 9.350 34.369 58.309 1.00 32.07 281 ALA A O 1
ATOM 2015 N N . GLU A 1 284 ? 9.859 34.527 60.479 1.00 32.45 282 GLU A N 1
ATOM 2016 C CA . GLU A 1 284 ? 8.485 34.885 60.804 1.00 33.38 282 GLU A CA 1
ATOM 2017 C C . GLU A 1 284 ? 8.204 36.380 60.913 1.00 33.39 282 GLU A C 1
ATOM 2018 O O . GLU A 1 284 ? 7.119 36.759 61.355 1.00 32.84 282 GLU A O 1
ATOM 2024 N N . ARG A 1 285 ? 9.166 37.230 60.534 1.00 33.03 283 ARG A N 1
ATOM 2025 C CA . ARG A 1 285 ? 8.894 38.663 60.474 1.00 33.56 283 ARG A CA 1
ATOM 2026 C C . ARG A 1 285 ? 8.190 38.963 59.152 1.00 33.24 283 ARG A C 1
ATOM 2027 O O . ARG A 1 285 ? 8.250 38.162 58.180 1.00 32.56 283 ARG A O 1
ATOM 2035 N N . ASP A 1 286 ? 7.508 40.106 59.111 1.00 33.12 284 ASP A N 1
ATOM 2036 C CA . ASP A 1 286 ? 6.936 40.567 57.852 1.00 32.68 284 ASP A CA 1
ATOM 2037 C C . ASP A 1 286 ? 8.056 40.736 56.806 1.00 32.14 284 ASP A C 1
ATOM 2038 O O . ASP A 1 286 ? 9.167 41.171 57.146 1.00 31.49 284 ASP A O 1
ATOM 2043 N N . PHE A 1 287 ? 7.768 40.417 55.541 1.00 31.76 285 PHE A N 1
ATOM 2044 C CA . PHE A 1 287 ? 8.813 40.403 54.516 1.00 31.28 285 PHE A CA 1
ATOM 2045 C C . PHE A 1 287 ? 9.491 41.774 54.331 1.00 30.83 285 PHE A C 1
ATOM 2046 O O . PHE A 1 287 ? 10.595 41.831 53.827 1.00 31.92 285 PHE A O 1
ATOM 2054 N N . SER A 1 288 ? 8.853 42.882 54.731 1.00 30.80 286 SER A N 1
ATOM 2055 C CA . SER A 1 288 ? 9.538 44.189 54.648 1.00 29.81 286 SER A CA 1
ATOM 2056 C C . SER A 1 288 ? 10.727 44.340 55.617 1.00 29.49 286 SER A C 1
ATOM 2057 O O . SER A 1 288 ? 11.479 45.309 55.532 1.00 29.83 286 SER A O 1
ATOM 2060 N N . VAL A 1 289 ? 10.914 43.357 56.496 1.00 30.05 287 VAL A N 1
ATOM 2061 C CA . VAL A 1 289 ? 12.085 43.243 57.391 1.00 30.82 287 VAL A CA 1
ATOM 2062 C C . VAL A 1 289 ? 13.410 43.235 56.606 1.00 31.40 287 VAL A C 1
ATOM 2063 O O . VAL A 1 289 ? 14.501 43.510 57.160 1.00 32.11 287 VAL A O 1
ATOM 2067 N N . VAL A 1 290 ? 13.295 43.023 55.295 1.00 30.57 288 VAL A N 1
ATOM 2068 C CA . VAL A 1 290 ? 14.443 43.148 54.409 1.00 29.98 288 VAL A CA 1
ATOM 2069 C C . VAL A 1 290 ? 15.113 44.515 54.612 1.00 30.36 288 VAL A C 1
ATOM 2070 O O . VAL A 1 290 ? 16.307 44.636 54.384 1.00 31.11 288 VAL A O 1
ATOM 2074 N N . GLN A 1 291 ? 14.341 45.521 55.058 1.00 29.50 289 GLN A N 1
ATOM 2075 C CA . GLN A 1 291 ? 14.874 46.849 55.432 1.00 29.24 289 GLN A CA 1
ATOM 2076 C C . GLN A 1 291 ? 16.115 46.768 56.327 1.00 29.92 289 GLN A C 1
ATOM 2077 O O . GLN A 1 291 ? 17.021 47.570 56.193 1.00 30.53 289 GLN A O 1
ATOM 2083 N N . LYS A 1 292 ? 16.149 45.790 57.232 1.00 31.32 290 LYS A N 1
ATOM 2084 C CA . LYS A 1 292 ? 17.218 45.633 58.210 1.00 31.74 290 LYS A CA 1
ATOM 2085 C C . LYS A 1 292 ? 18.592 45.326 57.575 1.00 32.93 290 LYS A C 1
ATOM 2086 O O . LYS A 1 292 ? 19.660 45.673 58.140 1.00 33.04 290 LYS A O 1
ATOM 2092 N N . LEU A 1 293 ? 18.575 44.653 56.433 1.00 31.70 291 LEU A N 1
ATOM 2093 C CA . LEU A 1 293 ? 19.818 44.486 55.659 1.00 32.85 291 LEU A CA 1
ATOM 2094 C C . LEU A 1 293 ? 20.524 45.829 55.382 1.00 33.32 291 LEU A C 1
ATOM 2095 O O . LEU A 1 293 ? 21.760 45.917 55.437 1.00 33.41 291 LEU A O 1
ATOM 2100 N N . PHE A 1 294 ? 19.735 46.883 55.155 1.00 33.82 292 PHE A N 1
ATOM 2101 C CA . PHE A 1 294 ? 20.272 48.186 54.713 1.00 34.71 292 PHE A CA 1
ATOM 2102 C C . PHE A 1 294 ? 20.360 49.263 55.775 1.00 37.35 292 PHE A C 1
ATOM 2103 O O . PHE A 1 294 ? 21.117 50.225 55.601 1.00 37.96 292 PHE A O 1
ATOM 2111 N N . ASP A 1 295 ? 19.566 49.128 56.839 1.00 40.11 293 ASP A N 1
ATOM 2112 C CA . ASP A 1 295 ? 19.399 50.187 57.863 1.00 44.11 293 ASP A CA 1
ATOM 2113 C C . ASP A 1 295 ? 20.165 49.745 59.083 1.00 47.64 293 ASP A C 1
ATOM 2114 O O . ASP A 1 295 ? 19.781 48.765 59.738 1.00 47.15 293 ASP A O 1
ATOM 2119 N N . PRO A 1 296 ? 21.264 50.467 59.388 1.00 51.91 294 PRO A N 1
ATOM 2120 C CA . PRO A 1 296 ? 22.177 50.104 60.475 1.00 55.13 294 PRO A CA 1
ATOM 2121 C C . PRO A 1 296 ? 21.620 50.423 61.860 1.00 57.75 294 PRO A C 1
ATOM 2122 O O . PRO A 1 296 ? 22.017 49.801 62.843 1.00 59.13 294 PRO A O 1
ATOM 2126 N N . THR A 1 297 ? 20.697 51.371 61.932 1.00 59.48 295 THR A N 1
ATOM 2127 C CA . THR A 1 297 ? 20.228 51.884 63.217 1.00 62.16 295 THR A CA 1
ATOM 2128 C C . THR A 1 297 ? 18.938 51.191 63.643 1.00 63.03 295 THR A C 1
ATOM 2129 O O . THR A 1 297 ? 18.082 51.806 64.285 1.00 64.50 295 THR A O 1
ATOM 2133 N N . GLN A 1 298 ? 18.773 49.922 63.297 1.00 63.38 296 GLN A N 1
ATOM 2134 C CA . GLN A 1 298 ? 17.506 49.278 63.630 1.00 63.58 296 GLN A CA 1
ATOM 2135 C C . GLN A 1 298 ? 17.515 48.494 64.948 1.00 65.18 296 GLN A C 1
ATOM 2136 O O . GLN A 1 298 ? 16.905 48.930 65.937 1.00 66.46 296 GLN A O 1
#

Foldseek 3Di:
DEEEEEEQPLSVLCLLVVVVPYAYAYDYPDVVSQVSSVVSPYHYAPHLQRRCVVDQEYEYYADQVVVLCADPVPPDDLVRQDPHEYEYAYQYFLVSQVVSVVVNVVNPYHWDKHWDDWSVQSNVLQIEITAADPVSCVVCVVVNSSHHHYDHQYHGSSRNLVQLVVVLVVLVLLVQLQLLVQVVVPDDPLVSLVVCPDPNNDDCSVPAHLDAPVDPHCNVVVQADAALLSLVSLVSSVVVCVVVVNDDCSVVSSVLSVVCVVVPCNRGHNSCSSCVSNPVD

GO terms:
  GO:0016616 oxidoreductase activity, acting on the CH-OH group of donors, NAD or NADP as acceptor (F, IDA)
  GO:0051289 protein homotetramerization (P, IDA)
  GO:0006565 L-serine catabolic process (P, TAS)

Sequence (281 aa):
KQIAFIGLGHGAPATNLLKAGYLLNVFDLVQSAVDGLVAAGASAARSARDAVQGADVVISLPASQHVEGLYLDDDGLLAHIAPTLVLECSTIAPTSARKIHAAARERGLALDAPVSGGTAGAAAGTLTFVGGDAEEALEKARPLFEAGRNIFHAGPDGAGQVAKVCNNQLLAVLIGTAEAALGVANGLEAKVLAEIRRSSGGNWALEVYNPWPGVENAPASRDYSGGFAQLAKDLGLAQEAAQASASSTPGSLALSLYRLLLKQGYAERDFSVVQKLFDPTQ

Nearest PDB structures (foldseek):
  6toe-assembly2_F  TM=6.412E-01  e=1.079E-12  Myxococcus stipitatus
  6to4-assembly2_B  TM=6.196E-01  e=6.871E-12  Myxococcus stipitatus DSM 14675
  8a3x-assembly1_B  TM=6.092E-01  e=2.360E-11  Ensifer adhaerens
  3l6d-assembly1_A  TM=6.088E-01  e=2.641E-11  Pseudomonas putida KT2440
  8a5z-assembly1_A  TM=5.983E-01  e=7.248E-11  Ensifer adhaerens

B-factor: mean 47.01, std 18.26, range [21.26, 120.98]

Secondary structure (DSSP, 8-state):
-EEEEE--------HHHHHTT-EEEEE-SSHHHHHHHHHTTPEEPSSHHHHHTT-SEEE----HHHHHHHHHSSSSSTTS----EEEB-S---HHHHHHHHHHHHTTT---B---BS-HHHHHHT--B--BS-HHHHHHHHHHHH--------BSTTHHHHHHHHHHHHHHH--HHHH--HHHHTT--HHHHHH---STT--HHHHH---STT---SGGGGTT-S------HHHHHHHHHHHHHT-----HHHHHHHHHHHHTT-TTS-GGGGHHHH-TT-

CATH classification: 3.40.50.720 (+1 more: 1.10.1040.10)

Solvent-accessible surface area: 13399 Å² total